Protein AF-X6MEH6-F1 (afdb_monomer_lite)

pLDDT: mean 80.01, std 19.35, range [27.75, 96.62]

Organism: Reticulomyxa filosa (NCBI:txid46433)

Foldseek 3Di:
DAEVCQQQHAAADPVVCVVVVNPPVRHRNDRPGHPDVVSNVVSLVVVLVCLVPDPDQAAEAEYAEFCADQFDVGHDLSCVVRVVVSCQVSLHQEYEYAQDDDPDPPDDDDPPDDRPGDFRLKWWWFAAPPGNYIYTYQHVAAPHGQGRNLPPVVCVPDPPVPPDCPRSRRDPPGTDDIDADHHWGWDWDDDQWIKIFTDHDPDPDTPDIDPTRHGPD

Radius of gyration: 17.22 Å; chains: 1; bounding box: 41×44×47 Å

InterPro domains:
  IPR004843 Calcineurin-like, phosphoesterase domain [PF00149] (39-101)
  IPR029052 Metallo-dependent phosphatase-like [G3DSA:3.60.21.10] (1-215)
  IPR029052 Metallo-dependent phosphatase-like [SSF56300] (34-150)
  IPR051558 Metallophosphoesterase Purple Acid Phosphatase [PTHR10161] (1-99)

Secondary structure (DSSP, 8-state):
---HHHHH-----HHHHHHTT--TTTS--S----SSHHHHHHHHHHHHHHHHH---SS-EEE-SS-SS--SSS---HHHHHHTHHHHHHTT-SEEEESS-----SS-----TT---S---SSEEEEE-TT-S-EEEEE-TTTS-----TT-HHHHTS-TT--SSSSSSPPPTT-EEEEE-SS-EEEEEEESSSEEEEEEESS--S-SEEPPPBPP--

Structure (mmCIF, N/CA/C/O backbone):
data_AF-X6MEH6-F1
#
_entry.id   AF-X6MEH6-F1
#
loop_
_atom_site.group_PDB
_atom_site.id
_atom_site.type_symbol
_atom_site.label_atom_id
_atom_site.label_alt_id
_atom_site.label_comp_id
_atom_site.label_asym_id
_atom_site.label_entity_id
_atom_site.label_seq_id
_atom_site.pdbx_PDB_ins_code
_atom_site.Cartn_x
_atom_site.Cartn_y
_atom_site.Cartn_z
_atom_site.occupancy
_atom_site.B_iso_or_equiv
_atom_site.auth_seq_id
_atom_site.auth_comp_id
_atom_site.auth_asym_id
_atom_site.auth_atom_id
_atom_site.pdbx_PDB_model_num
ATOM 1 N N . MET A 1 1 ? -4.035 -11.625 -1.239 1.00 77.50 1 MET A N 1
ATOM 2 C CA . MET A 1 1 ? -3.056 -10.763 -1.925 1.00 77.50 1 MET A CA 1
ATOM 3 C C . MET A 1 1 ? -3.539 -10.630 -3.349 1.00 77.50 1 MET A C 1
ATOM 5 O O . MET A 1 1 ? -3.952 -11.647 -3.891 1.00 77.50 1 MET A O 1
ATOM 9 N N . ILE A 1 2 ? -3.575 -9.406 -3.858 1.00 88.81 2 ILE A N 1
ATOM 10 C CA . ILE A 1 2 ? -3.885 -9.097 -5.254 1.00 88.81 2 ILE A CA 1
ATOM 11 C C . ILE A 1 2 ? -2.580 -9.036 -6.051 1.00 88.81 2 ILE A C 1
ATOM 13 O O . ILE A 1 2 ? -1.539 -8.659 -5.502 1.00 88.81 2 ILE A O 1
ATOM 17 N N . ASP A 1 3 ? -2.632 -9.403 -7.319 1.00 90.06 3 ASP A N 1
ATOM 18 C CA . ASP A 1 3 ? -1.521 -9.334 -8.251 1.00 90.06 3 ASP A CA 1
ATOM 19 C C . ASP A 1 3 ? -1.576 -8.019 -9.031 1.00 90.06 3 ASP A C 1
ATOM 21 O O . ASP A 1 3 ? -2.099 -7.901 -10.136 1.00 90.06 3 ASP A O 1
ATOM 25 N N . THR A 1 4 ? -0.983 -6.981 -8.449 1.00 90.19 4 THR A N 1
ATOM 26 C CA . THR A 1 4 ? -0.961 -5.655 -9.075 1.00 90.19 4 THR A CA 1
ATOM 27 C C . THR A 1 4 ? -0.217 -5.630 -10.417 1.00 90.19 4 THR A C 1
ATOM 29 O O . THR A 1 4 ? -0.409 -4.684 -11.177 1.00 90.19 4 THR A O 1
ATOM 32 N N . VAL A 1 5 ? 0.611 -6.640 -10.725 1.00 88.44 5 VAL A N 1
ATOM 33 C CA . VAL A 1 5 ? 1.283 -6.778 -12.029 1.00 88.44 5 VAL A CA 1
ATOM 34 C C . VAL A 1 5 ? 0.280 -7.230 -13.084 1.00 88.44 5 VAL A C 1
ATOM 36 O O . VAL A 1 5 ? 0.243 -6.651 -14.168 1.00 88.44 5 VAL A O 1
ATOM 39 N N . ILE A 1 6 ? -0.569 -8.210 -12.760 1.00 90.12 6 ILE A N 1
ATOM 40 C CA . ILE A 1 6 ? -1.685 -8.613 -13.627 1.00 90.12 6 ILE A CA 1
ATOM 41 C C . ILE A 1 6 ? -2.644 -7.438 -13.819 1.00 90.12 6 ILE A C 1
ATOM 43 O O . ILE A 1 6 ? -3.015 -7.135 -14.948 1.00 90.12 6 ILE A O 1
ATOM 47 N N . MET A 1 7 ? -3.001 -6.744 -12.738 1.00 90.94 7 MET A N 1
ATOM 48 C CA . MET A 1 7 ? -4.033 -5.704 -12.755 1.00 90.94 7 MET A CA 1
ATOM 49 C C . MET A 1 7 ? -3.612 -4.426 -13.493 1.00 90.94 7 MET A C 1
ATOM 51 O O . MET A 1 7 ? -4.426 -3.822 -14.196 1.00 90.94 7 MET A O 1
ATOM 55 N N . CYS A 1 8 ? -2.360 -3.991 -13.317 1.00 89.94 8 CYS A N 1
ATOM 56 C CA . CYS A 1 8 ? -1.870 -2.720 -13.854 1.00 89.94 8 CYS A CA 1
ATOM 57 C C . CYS A 1 8 ? -0.885 -2.874 -15.012 1.00 89.94 8 CYS A C 1
ATOM 59 O O . CYS A 1 8 ? -0.730 -1.931 -15.785 1.00 89.94 8 CYS A O 1
ATOM 61 N N . GLY A 1 9 ? -0.261 -4.038 -15.171 1.00 87.44 9 GLY A N 1
ATOM 62 C CA . GLY A 1 9 ? 0.776 -4.284 -16.165 1.00 87.44 9 GLY A CA 1
ATOM 63 C C . GLY A 1 9 ? 2.178 -4.330 -15.576 1.00 87.44 9 GLY A C 1
ATOM 64 O O . GLY A 1 9 ? 2.455 -3.804 -14.500 1.00 87.44 9 GLY A O 1
ATOM 65 N N . GLN A 1 10 ? 3.081 -4.960 -16.323 1.00 82.38 10 GLN A N 1
ATOM 66 C CA . GLN A 1 10 ? 4.470 -5.121 -15.924 1.00 82.38 10 GLN A CA 1
ATOM 67 C C . GLN A 1 10 ? 5.282 -3.846 -16.158 1.00 82.38 10 GLN A C 1
ATOM 69 O O . GLN A 1 10 ? 5.278 -3.289 -17.256 1.00 82.38 10 GLN A O 1
ATOM 74 N N . GLN A 1 11 ? 6.073 -3.481 -15.153 1.00 77.38 11 GLN A N 1
ATOM 75 C CA . GLN A 1 11 ? 7.149 -2.502 -15.262 1.00 77.38 11 GLN A CA 1
ATOM 76 C C . GLN A 1 11 ? 8.506 -3.166 -14.978 1.00 77.38 11 GLN A C 1
ATOM 78 O O . GLN A 1 11 ? 8.610 -4.071 -14.144 1.00 77.38 11 GLN A O 1
ATOM 83 N N . GLN A 1 12 ? 9.544 -2.739 -15.691 1.00 76.81 12 GLN A N 1
ATOM 84 C CA . GLN A 1 12 ? 10.903 -3.271 -15.635 1.00 76.81 12 GLN A CA 1
ATOM 85 C C . GLN A 1 12 ? 11.908 -2.170 -15.312 1.00 76.81 12 GLN A C 1
ATOM 87 O O . GLN A 1 12 ? 11.779 -1.041 -15.784 1.00 76.81 12 GLN A O 1
ATOM 92 N N . ASP A 1 13 ? 12.938 -2.536 -14.550 1.00 75.62 13 ASP A N 1
ATOM 93 C CA . ASP A 1 13 ? 14.027 -1.631 -14.211 1.00 75.62 13 ASP A CA 1
ATOM 94 C C . ASP A 1 13 ? 15.008 -1.535 -15.380 1.00 75.62 13 ASP A C 1
ATOM 96 O O . ASP A 1 13 ? 15.376 -2.542 -15.998 1.00 75.62 13 ASP A O 1
ATOM 100 N N . GLN A 1 14 ? 15.469 -0.318 -15.663 1.00 79.31 14 GLN A N 1
ATOM 101 C CA . GLN A 1 14 ? 16.416 -0.088 -16.745 1.00 79.31 14 GLN A CA 1
ATOM 102 C C . GLN A 1 14 ? 17.722 -0.870 -16.531 1.00 79.31 14 GLN A C 1
ATOM 104 O O . GLN A 1 14 ? 18.229 -1.475 -17.479 1.00 79.31 14 GLN A O 1
ATOM 109 N N . LYS A 1 15 ? 18.261 -0.897 -15.304 1.00 77.06 15 LYS A N 1
ATOM 110 C CA . LYS A 1 15 ? 19.511 -1.611 -15.001 1.00 77.06 15 LYS A CA 1
ATOM 111 C C . LYS A 1 15 ? 19.317 -3.122 -15.134 1.00 77.06 15 LYS A C 1
ATOM 113 O O . LYS A 1 15 ? 20.233 -3.798 -15.605 1.00 77.06 15 LYS A O 1
ATOM 118 N N . ASP A 1 16 ? 18.148 -3.663 -14.774 1.00 75.38 16 ASP A N 1
ATOM 119 C CA . ASP A 1 16 ? 17.836 -5.084 -15.014 1.00 75.38 16 ASP A CA 1
ATOM 120 C C . ASP A 1 16 ? 17.754 -5.402 -16.513 1.00 75.38 16 ASP A C 1
ATOM 122 O O . ASP A 1 16 ? 18.360 -6.375 -16.975 1.00 75.38 16 ASP A O 1
ATOM 126 N N . CYS A 1 17 ? 17.080 -4.557 -17.299 1.00 80.31 17 CYS A N 1
ATOM 127 C CA . CYS A 1 17 ? 17.031 -4.702 -18.754 1.00 80.31 17 CYS A CA 1
ATOM 128 C C . CYS A 1 17 ? 18.436 -4.698 -19.373 1.00 80.31 17 CYS A C 1
ATOM 130 O O . CYS A 1 17 ? 18.772 -5.602 -20.142 1.00 80.31 17 CYS A O 1
ATOM 132 N N . GLU A 1 18 ? 19.290 -3.749 -18.980 1.00 84.25 18 GLU A N 1
ATOM 133 C CA . GLU A 1 18 ? 20.684 -3.668 -19.427 1.00 84.25 18 GLU A CA 1
ATOM 134 C C . GLU A 1 18 ? 21.484 -4.921 -19.038 1.00 84.25 18 GLU A C 1
ATOM 136 O O . GLU A 1 18 ? 22.150 -5.525 -19.884 1.00 84.25 18 GLU A O 1
ATOM 141 N N . LYS A 1 19 ? 21.368 -5.372 -17.782 1.00 84.12 19 LYS A N 1
ATOM 142 C CA . LYS A 1 19 ? 22.041 -6.577 -17.269 1.00 84.12 19 LYS A CA 1
ATOM 143 C C . LYS A 1 19 ? 21.636 -7.841 -18.029 1.00 84.12 19 LYS A C 1
ATOM 145 O O . LYS A 1 19 ? 22.447 -8.755 -18.183 1.00 84.12 19 LYS A O 1
ATOM 150 N N . ARG A 1 20 ? 20.391 -7.900 -18.502 1.00 82.56 20 ARG A N 1
ATOM 151 C CA . ARG A 1 20 ? 19.827 -9.037 -19.244 1.00 82.56 20 ARG A CA 1
ATOM 152 C C . ARG A 1 20 ? 19.993 -8.918 -20.758 1.00 82.56 20 ARG A C 1
ATOM 154 O O . ARG A 1 20 ? 19.602 -9.840 -21.470 1.00 82.56 20 ARG A O 1
ATOM 161 N N . GLY A 1 21 ? 20.580 -7.825 -21.248 1.00 88.12 21 GLY A N 1
ATOM 162 C CA . GLY A 1 21 ? 20.751 -7.570 -22.677 1.00 88.12 21 GLY A CA 1
ATOM 163 C C . GLY A 1 21 ? 19.439 -7.286 -23.414 1.00 88.12 21 GLY A C 1
ATOM 164 O O . GLY A 1 21 ? 19.369 -7.509 -24.621 1.00 88.12 21 GLY A O 1
ATOM 165 N N . ILE A 1 22 ? 18.405 -6.825 -22.704 1.00 84.31 22 ILE A N 1
ATOM 166 C CA . ILE A 1 22 ? 17.134 -6.390 -23.291 1.00 84.31 22 ILE A CA 1
ATOM 167 C C . ILE A 1 22 ? 17.342 -4.976 -23.858 1.00 84.31 22 ILE A C 1
ATOM 169 O O . ILE A 1 22 ? 17.7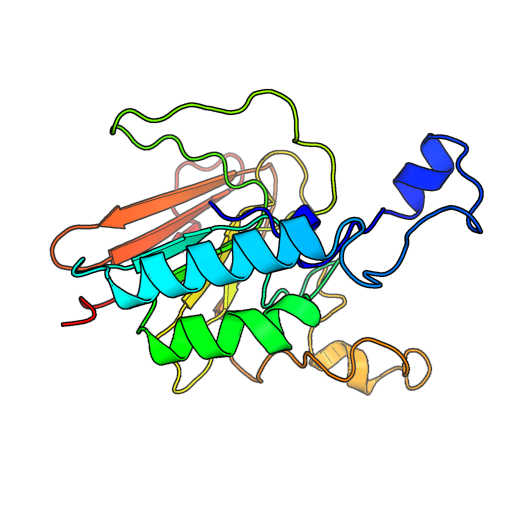50 -4.082 -23.109 1.00 84.31 22 ILE A O 1
ATOM 173 N N . PRO A 1 23 ? 17.085 -4.731 -25.157 1.00 88.31 23 PRO A N 1
ATOM 174 C CA . PRO A 1 23 ? 17.164 -3.388 -25.723 1.00 88.31 23 PRO A CA 1
ATOM 175 C C . PRO A 1 23 ? 16.227 -2.421 -24.992 1.00 88.31 23 PRO A C 1
ATOM 177 O O . PRO A 1 23 ? 15.091 -2.777 -24.694 1.00 88.31 23 PRO A O 1
ATOM 180 N N . LEU A 1 24 ? 16.643 -1.168 -24.774 1.00 84.25 24 LEU A N 1
ATOM 181 C CA . LEU A 1 24 ? 15.790 -0.157 -24.122 1.00 84.25 24 LEU A CA 1
ATOM 182 C C . LEU A 1 24 ? 14.445 0.049 -24.838 1.00 84.25 24 LEU A C 1
ATOM 184 O O . LEU A 1 24 ? 13.456 0.364 -24.193 1.00 84.25 24 LEU A O 1
ATOM 188 N N . SER A 1 25 ? 14.391 -0.170 -26.155 1.00 85.19 25 SER A N 1
ATOM 189 C CA . SER A 1 25 ? 13.153 -0.119 -26.944 1.00 85.19 25 SER A CA 1
ATOM 190 C C . SER A 1 25 ? 12.159 -1.243 -26.631 1.00 85.19 25 SER A C 1
ATOM 192 O O . SER A 1 25 ? 10.990 -1.127 -26.979 1.00 85.19 25 SER A O 1
ATOM 194 N N . GLU A 1 26 ? 12.627 -2.336 -26.031 1.00 83.94 26 GLU A N 1
ATOM 195 C CA . GLU A 1 26 ? 11.829 -3.503 -25.636 1.00 83.94 26 GLU A CA 1
ATOM 196 C C . GLU A 1 26 ? 11.660 -3.597 -24.110 1.00 83.94 26 GLU A C 1
ATOM 198 O O . GLU A 1 26 ? 10.891 -4.422 -23.622 1.00 83.94 26 GLU A O 1
ATOM 203 N N . CYS A 1 27 ? 12.361 -2.747 -23.354 1.00 81.31 27 CYS A N 1
ATOM 204 C CA . CYS A 1 27 ? 12.250 -2.665 -21.906 1.00 81.31 27 CYS A CA 1
ATOM 205 C C . CYS A 1 27 ? 10.970 -1.914 -21.516 1.00 81.31 27 CYS A C 1
ATOM 207 O O . CYS A 1 27 ? 10.768 -0.759 -21.902 1.00 81.31 27 CYS A O 1
ATOM 209 N N . LYS A 1 28 ? 10.103 -2.552 -20.727 1.00 81.06 28 LYS A N 1
ATOM 210 C CA . LYS A 1 28 ? 8.847 -1.960 -20.243 1.00 81.06 28 LYS A CA 1
ATOM 211 C C . LYS A 1 28 ? 9.103 -1.015 -19.070 1.00 81.06 28 LYS A C 1
ATOM 213 O O . LYS A 1 28 ? 8.803 -1.341 -17.929 1.00 81.06 28 LYS A O 1
ATOM 218 N N . LEU A 1 29 ? 9.682 0.149 -19.344 1.00 75.81 29 LEU A N 1
ATOM 219 C CA . LEU A 1 29 ? 10.049 1.125 -18.308 1.00 75.81 29 LEU A CA 1
ATOM 220 C C . LEU A 1 29 ? 8.837 1.777 -17.622 1.00 75.81 29 LEU A C 1
ATOM 222 O O . LEU A 1 29 ? 8.959 2.259 -16.499 1.00 75.81 29 LEU A O 1
ATOM 226 N N . GLU A 1 30 ? 7.673 1.775 -18.276 1.00 75.00 30 GLU A N 1
ATOM 227 C CA . GLU A 1 30 ? 6.440 2.395 -17.786 1.00 75.00 30 GLU A CA 1
ATOM 228 C C . GLU A 1 30 ? 5.282 1.390 -17.732 1.00 75.00 30 GLU A C 1
ATOM 230 O O . GLU A 1 30 ? 5.148 0.516 -18.596 1.00 75.00 30 GLU A O 1
ATOM 235 N N . ILE A 1 31 ? 4.410 1.555 -16.734 1.00 81.31 31 ILE A N 1
ATOM 236 C CA . ILE A 1 31 ? 3.155 0.809 -16.613 1.00 81.31 31 ILE A CA 1
ATOM 237 C C . ILE A 1 31 ? 2.174 1.359 -17.649 1.00 81.31 31 ILE A C 1
ATOM 239 O O . ILE A 1 31 ? 1.651 2.462 -17.508 1.00 81.31 31 ILE A O 1
ATOM 243 N N . THR A 1 32 ? 1.916 0.579 -18.696 1.00 83.56 32 THR A N 1
ATOM 244 C CA . THR A 1 32 ? 1.037 0.975 -19.813 1.00 83.56 32 THR A CA 1
ATOM 245 C C . THR A 1 32 ? -0.344 0.317 -19.768 1.00 83.56 32 THR A C 1
ATOM 247 O O . THR A 1 32 ? -1.180 0.583 -20.633 1.00 83.56 32 THR A O 1
ATOM 250 N N . GLY A 1 33 ? -0.606 -0.501 -18.745 1.00 86.31 33 GLY A N 1
ATOM 251 C CA . GLY A 1 33 ? -1.830 -1.283 -18.589 1.00 86.31 33 GLY A CA 1
ATOM 252 C C . GLY A 1 33 ? -1.573 -2.796 -18.589 1.00 86.31 33 GLY A C 1
ATOM 253 O O . GLY A 1 33 ? -0.464 -3.240 -18.902 1.00 86.31 33 GLY A O 1
ATOM 254 N N . PRO A 1 34 ? -2.592 -3.596 -18.233 1.00 91.44 34 PRO A N 1
ATOM 255 C CA . PRO A 1 34 ? -2.476 -5.04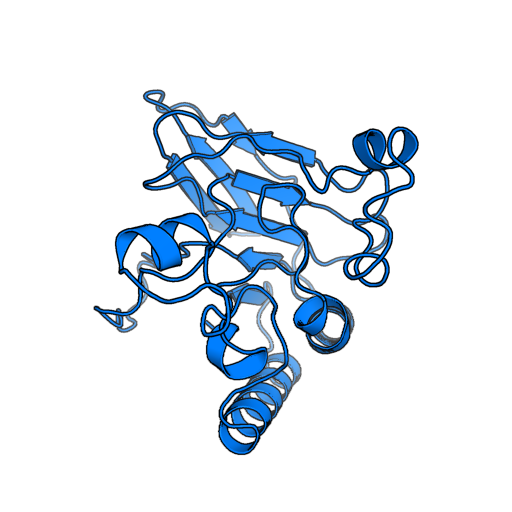7 -18.129 1.00 91.44 34 PRO A CA 1
ATOM 256 C C . PRO A 1 34 ? -2.176 -5.698 -19.484 1.00 91.44 34 PRO A C 1
ATOM 258 O O . PRO A 1 34 ? -2.706 -5.285 -20.517 1.00 91.44 34 PRO A O 1
ATOM 261 N N . GLU A 1 35 ? -1.354 -6.752 -19.478 1.00 89.06 35 GLU A N 1
ATOM 262 C CA . GLU A 1 35 ? -1.078 -7.549 -20.686 1.00 89.06 35 GLU A CA 1
ATOM 263 C C . GLU A 1 35 ? -2.310 -8.332 -21.146 1.00 89.06 35 GLU A C 1
ATOM 265 O O . GLU A 1 35 ? -2.575 -8.437 -22.344 1.00 89.06 35 GLU A O 1
ATOM 270 N N . ASP A 1 36 ? -3.070 -8.848 -20.180 1.00 92.50 36 ASP A N 1
ATOM 271 C CA . ASP A 1 36 ? -4.349 -9.510 -20.382 1.00 92.50 36 ASP A CA 1
ATOM 272 C C . ASP A 1 36 ? -5.429 -8.752 -19.612 1.00 92.50 36 ASP A C 1
ATOM 274 O O . ASP A 1 36 ? -5.545 -8.837 -18.387 1.00 92.50 36 ASP A O 1
ATOM 278 N N . LYS A 1 37 ? -6.219 -7.982 -20.360 1.00 94.44 37 LYS A N 1
ATOM 279 C CA . LYS A 1 37 ? -7.284 -7.163 -19.794 1.00 94.44 37 LYS A CA 1
ATOM 280 C C . LYS A 1 37 ? -8.409 -8.003 -19.185 1.00 94.44 37 LYS A C 1
ATOM 282 O O . LYS A 1 37 ? -8.987 -7.567 -18.200 1.00 94.44 37 LYS A O 1
ATOM 287 N N . GLU A 1 38 ? -8.726 -9.169 -19.747 1.00 96.19 38 GLU A N 1
ATOM 288 C CA . GLU A 1 38 ? -9.817 -10.009 -19.235 1.00 96.19 38 GLU A CA 1
ATOM 289 C C . GLU A 1 38 ? -9.442 -10.567 -17.860 1.00 96.19 38 GLU A C 1
ATOM 291 O O . GLU A 1 38 ? -10.194 -10.400 -16.903 1.00 96.19 38 GLU A O 1
ATOM 296 N N . THR A 1 39 ? -8.218 -11.089 -17.730 1.00 93.69 39 THR A N 1
ATOM 297 C CA . THR A 1 39 ? -7.686 -11.546 -16.438 1.00 93.69 39 THR A CA 1
ATOM 298 C C . THR A 1 39 ? -7.607 -10.403 -15.413 1.00 93.69 39 THR A C 1
ATOM 300 O O . THR A 1 39 ? -7.964 -10.590 -14.249 1.00 93.69 39 THR A O 1
ATOM 303 N N . ALA A 1 40 ? -7.184 -9.203 -15.827 1.00 94.00 40 ALA A N 1
ATOM 304 C CA . ALA A 1 40 ? -7.166 -8.034 -14.946 1.00 94.00 40 ALA A CA 1
ATOM 305 C C . ALA A 1 40 ? -8.577 -7.621 -14.491 1.00 94.00 40 ALA A C 1
ATOM 307 O O . ALA A 1 40 ? -8.792 -7.372 -13.305 1.00 94.00 40 ALA A O 1
ATOM 308 N N . ASP A 1 41 ? -9.545 -7.571 -15.413 1.00 95.94 41 ASP A N 1
ATOM 309 C CA . ASP A 1 41 ? -10.942 -7.234 -15.124 1.00 95.94 41 ASP A CA 1
ATOM 310 C C . ASP A 1 41 ? -11.577 -8.263 -14.166 1.00 95.94 41 ASP A C 1
ATOM 312 O O . ASP A 1 41 ? -12.314 -7.876 -13.252 1.00 95.94 41 ASP A O 1
ATOM 316 N N . ASP A 1 42 ? -11.254 -9.552 -14.314 1.00 96.06 42 ASP A N 1
ATOM 317 C CA . ASP A 1 42 ? -11.677 -10.616 -13.397 1.00 96.06 42 ASP A CA 1
ATOM 318 C C . ASP A 1 42 ? -11.115 -10.410 -11.982 1.00 96.06 42 ASP A C 1
ATOM 320 O O . ASP A 1 42 ? -11.844 -10.539 -10.991 1.00 96.06 42 ASP A O 1
ATOM 324 N N . GLU A 1 43 ? -9.837 -10.041 -11.862 1.00 93.44 43 GLU A N 1
ATOM 325 C CA . GLU A 1 43 ? -9.211 -9.770 -10.566 1.00 93.44 43 GLU A CA 1
ATOM 326 C C . GLU A 1 43 ? -9.791 -8.516 -9.892 1.00 93.44 43 GLU A C 1
ATOM 328 O O . GLU A 1 43 ? -10.069 -8.528 -8.685 1.00 93.44 43 GLU A O 1
ATOM 333 N N . TRP A 1 44 ? -10.066 -7.461 -10.666 1.00 95.69 44 TRP A N 1
ATOM 334 C CA . TRP A 1 44 ? -10.755 -6.264 -10.179 1.00 95.69 44 TRP A CA 1
ATOM 335 C C . TRP A 1 44 ? -12.158 -6.581 -9.646 1.00 95.69 44 TRP A C 1
ATOM 337 O O . TRP A 1 44 ? -12.521 -6.154 -8.543 1.00 95.69 44 TRP A O 1
ATOM 347 N N . GLN A 1 45 ? -12.939 -7.368 -10.390 1.00 96.12 45 GLN A N 1
ATOM 348 C CA . GLN A 1 45 ? -14.278 -7.789 -9.969 1.00 96.12 45 GLN A CA 1
ATOM 349 C C . GLN A 1 45 ? -14.231 -8.670 -8.720 1.00 96.12 45 GLN A C 1
ATOM 351 O O . GLN A 1 45 ? -15.016 -8.463 -7.788 1.00 96.12 45 GLN A O 1
ATOM 356 N N . TRP A 1 46 ? -13.303 -9.629 -8.675 1.00 95.75 46 TRP A N 1
ATOM 357 C CA . TRP A 1 46 ? -13.104 -10.482 -7.509 1.00 95.75 46 TRP A CA 1
ATOM 358 C C . TRP A 1 46 ? -12.786 -9.646 -6.266 1.00 95.75 46 TRP A C 1
ATOM 360 O O . TRP A 1 46 ? -13.454 -9.804 -5.238 1.00 95.75 46 TRP A O 1
ATOM 370 N N . LEU A 1 47 ? -11.835 -8.709 -6.363 1.00 95.94 47 LEU A N 1
ATOM 371 C CA . LEU A 1 47 ? -11.448 -7.839 -5.254 1.00 95.94 47 LEU A CA 1
ATOM 372 C C . LEU A 1 47 ? -12.635 -7.018 -4.745 1.00 95.94 47 LEU A C 1
ATOM 374 O O . LEU A 1 47 ? -12.895 -6.992 -3.539 1.00 95.94 47 LEU A O 1
ATOM 378 N N . GLN A 1 48 ? -13.377 -6.378 -5.652 1.00 95.81 48 GLN A N 1
ATOM 379 C CA . GLN A 1 48 ? -14.533 -5.565 -5.284 1.00 95.81 48 GLN A CA 1
ATOM 380 C C . GLN A 1 48 ? -15.576 -6.389 -4.513 1.00 95.81 48 GLN A C 1
ATOM 382 O O . GLN A 1 48 ? -16.085 -5.936 -3.485 1.00 95.81 48 GLN A O 1
ATOM 387 N N . GLN A 1 49 ? -15.849 -7.619 -4.959 1.00 95.81 49 GLN A N 1
ATOM 388 C CA . GLN A 1 49 ? -16.773 -8.525 -4.276 1.00 95.81 49 GLN A CA 1
ATOM 389 C C . GLN A 1 49 ? -16.268 -8.922 -2.881 1.00 95.81 49 GLN A C 1
ATOM 391 O O . GLN A 1 49 ? -17.053 -8.904 -1.930 1.00 95.81 49 GLN A O 1
ATOM 396 N N . GLN A 1 50 ? -14.974 -9.236 -2.728 1.00 95.75 50 GLN A N 1
ATOM 397 C CA . GLN A 1 50 ? -14.397 -9.575 -1.420 1.00 95.75 50 GLN A CA 1
ATOM 398 C C . GLN A 1 50 ? -14.496 -8.404 -0.432 1.00 95.75 50 GLN A C 1
ATOM 400 O O . GLN A 1 50 ? -14.877 -8.597 0.726 1.00 95.75 50 GLN A O 1
ATOM 405 N N . LEU A 1 51 ? -14.196 -7.183 -0.888 1.00 95.19 51 LEU A N 1
ATOM 406 C CA . LEU A 1 51 ? -14.289 -5.976 -0.064 1.00 95.19 51 LEU A CA 1
ATOM 407 C C . LEU A 1 51 ? -15.733 -5.695 0.366 1.00 95.19 51 LEU A C 1
ATOM 409 O O . LEU A 1 51 ? -15.983 -5.432 1.545 1.00 95.19 51 LEU A O 1
ATOM 413 N N . GLN A 1 52 ? -16.682 -5.817 -0.564 1.00 95.69 52 GLN A N 1
ATOM 414 C CA . GLN A 1 52 ? -18.101 -5.581 -0.304 1.00 95.69 52 GLN A CA 1
ATOM 415 C C . GLN A 1 52 ? -18.701 -6.590 0.685 1.00 95.69 52 GLN A C 1
ATOM 417 O O . GLN A 1 52 ? -19.542 -6.222 1.506 1.00 95.69 52 GLN A O 1
ATOM 422 N N . GLN A 1 53 ? -18.298 -7.859 0.608 1.00 94.75 53 GLN A N 1
ATOM 423 C CA . GLN A 1 53 ? -18.861 -8.935 1.431 1.00 94.75 53 GLN A CA 1
ATOM 424 C C . GLN A 1 53 ? -18.203 -9.053 2.808 1.00 94.75 53 GLN A C 1
ATOM 426 O O . GLN A 1 53 ? -18.786 -9.646 3.719 1.00 94.75 53 GLN A O 1
ATOM 431 N N . SER A 1 54 ? -16.993 -8.517 2.981 1.00 94.06 54 SER A N 1
ATOM 432 C CA . SER A 1 54 ? -16.251 -8.696 4.223 1.00 94.06 54 SER A CA 1
ATOM 433 C C . SER A 1 54 ? -16.955 -8.047 5.410 1.00 94.06 54 SER A C 1
ATOM 435 O O . SER A 1 54 ? -17.346 -6.878 5.380 1.00 94.06 54 SER A O 1
ATOM 437 N N . THR A 1 55 ? -17.008 -8.774 6.526 1.00 93.12 55 THR A N 1
ATOM 438 C CA . THR A 1 55 ? -17.491 -8.283 7.822 1.00 93.12 55 THR A CA 1
ATOM 439 C C . THR A 1 55 ? -16.391 -8.134 8.870 1.00 93.12 55 THR A C 1
ATOM 441 O O . THR A 1 55 ? -16.732 -7.778 9.994 1.00 93.12 55 THR A O 1
ATOM 444 N N . ALA A 1 56 ? -15.120 -8.363 8.516 1.00 93.50 56 ALA A N 1
ATOM 445 C CA . ALA A 1 56 ? -13.978 -8.313 9.437 1.00 93.50 56 ALA A CA 1
ATOM 446 C C . ALA A 1 56 ? -13.839 -6.952 10.138 1.00 93.50 56 ALA A C 1
ATOM 448 O O . ALA A 1 56 ? -14.228 -5.940 9.558 1.00 93.50 56 ALA A O 1
ATOM 449 N N . ASP A 1 57 ? -13.270 -6.919 11.340 1.00 94.12 57 ASP A N 1
ATOM 450 C CA . ASP A 1 57 ? -13.020 -5.678 12.092 1.00 94.12 57 ASP A CA 1
ATOM 451 C C . ASP A 1 57 ? -11.852 -4.877 11.507 1.00 94.12 57 ASP A C 1
ATOM 453 O O . ASP A 1 57 ? -11.894 -3.649 11.450 1.00 94.12 57 ASP A O 1
ATOM 457 N N . PHE A 1 58 ? -10.858 -5.589 10.972 1.00 94.81 58 PHE A N 1
ATOM 458 C CA . PHE A 1 58 ? -9.749 -5.030 10.212 1.00 94.81 58 PHE A CA 1
ATOM 459 C C . PHE A 1 58 ? -9.732 -5.613 8.803 1.00 94.81 58 PHE A C 1
ATOM 461 O O . PHE A 1 58 ? -9.873 -6.824 8.615 1.00 94.81 58 PHE A O 1
ATOM 468 N N . LEU A 1 59 ? -9.535 -4.751 7.811 1.00 94.88 59 LEU A N 1
ATOM 469 C CA . LEU A 1 59 ? -9.344 -5.150 6.421 1.00 94.88 59 LEU A CA 1
ATOM 470 C C . LEU A 1 59 ? -7.952 -4.735 5.968 1.00 94.88 59 LEU A C 1
ATOM 472 O O . LEU A 1 59 ? -7.594 -3.564 6.058 1.00 94.88 59 LEU A O 1
ATOM 476 N N . ILE A 1 60 ? -7.184 -5.697 5.464 1.00 94.69 60 ILE A N 1
ATOM 477 C CA . ILE A 1 60 ? -5.856 -5.454 4.907 1.00 94.69 60 ILE A CA 1
ATOM 478 C C . ILE A 1 60 ? -5.858 -5.959 3.469 1.00 94.69 60 ILE A C 1
ATOM 480 O O . ILE A 1 60 ? -6.162 -7.127 3.220 1.00 94.69 60 ILE A O 1
ATOM 484 N N . VAL A 1 61 ? -5.530 -5.075 2.532 1.00 94.81 61 VAL A N 1
ATOM 485 C CA . VAL A 1 61 ? -5.306 -5.430 1.127 1.00 94.81 61 VAL A CA 1
ATOM 486 C C . VAL A 1 61 ? -3.812 -5.392 0.874 1.00 94.81 61 VAL A C 1
ATOM 488 O O . VAL A 1 61 ? -3.122 -4.495 1.349 1.00 94.81 61 VAL A O 1
ATOM 491 N N . CYS A 1 62 ? -3.303 -6.376 0.145 1.00 92.19 62 CYS A N 1
ATOM 492 C CA . CYS A 1 62 ? -1.870 -6.516 -0.067 1.00 92.19 62 CYS A CA 1
ATOM 493 C C . CYS A 1 62 ? -1.607 -6.738 -1.540 1.00 92.19 62 CYS A C 1
ATOM 495 O O . CYS A 1 62 ? -2.223 -7.642 -2.111 1.00 92.19 62 CYS A O 1
ATOM 497 N N . GLY A 1 63 ? -0.697 -5.960 -2.105 1.00 88.69 63 GLY A N 1
ATOM 498 C CA . GLY A 1 63 ? -0.290 -6.032 -3.501 1.00 88.69 63 GLY A CA 1
ATOM 499 C C . GLY A 1 63 ? 1.218 -5.885 -3.633 1.00 88.69 63 GLY A C 1
ATOM 500 O O . GLY A 1 63 ? 1.923 -5.703 -2.643 1.00 88.69 63 GLY A O 1
ATOM 501 N N . HIS A 1 64 ? 1.722 -5.997 -4.853 1.00 86.50 64 HIS A N 1
ATOM 502 C CA . HIS A 1 64 ? 3.150 -5.858 -5.106 1.00 86.50 64 HIS A CA 1
ATOM 503 C C . HIS A 1 64 ? 3.545 -4.382 -5.214 1.00 86.50 64 HIS A C 1
ATOM 505 O O . HIS A 1 64 ? 4.433 -3.914 -4.503 1.00 86.50 64 HIS A O 1
ATOM 511 N N . TYR A 1 65 ? 2.817 -3.638 -6.044 1.00 88.81 65 TYR A N 1
ATOM 512 C CA . TYR A 1 65 ? 3.054 -2.227 -6.309 1.00 88.81 65 TYR A CA 1
ATOM 513 C C . TYR A 1 65 ? 2.435 -1.329 -5.229 1.00 88.81 65 TYR A C 1
ATOM 515 O O . TYR A 1 65 ? 1.321 -1.598 -4.765 1.00 88.81 65 TYR A O 1
ATOM 523 N N . PRO A 1 66 ? 3.112 -0.248 -4.815 1.00 91.06 66 PRO A N 1
ATOM 524 C CA . PRO A 1 66 ? 2.549 0.705 -3.872 1.00 91.06 66 PRO A CA 1
ATOM 525 C C . PRO A 1 66 ? 1.508 1.610 -4.535 1.00 91.06 66 PRO A C 1
ATOM 527 O O . PRO A 1 66 ? 1.703 2.100 -5.647 1.00 91.06 66 PRO A O 1
ATOM 530 N N . VAL A 1 67 ? 0.411 1.892 -3.821 1.00 92.19 67 VAL A N 1
ATOM 531 C CA . VAL A 1 67 ? -0.496 2.998 -4.184 1.00 92.19 67 VAL A CA 1
ATOM 532 C C . VAL A 1 67 ? 0.276 4.314 -4.061 1.00 92.19 67 VAL A C 1
ATOM 534 O O . VAL A 1 67 ? 0.354 5.082 -5.014 1.00 92.19 67 VAL A O 1
ATOM 537 N N . TYR A 1 68 ? 0.922 4.516 -2.910 1.00 90.94 68 TYR A N 1
ATOM 538 C CA . TYR A 1 68 ? 1.818 5.634 -2.647 1.00 90.94 68 TYR A CA 1
ATOM 539 C C . TYR A 1 68 ? 3.191 5.126 -2.218 1.00 90.94 68 TYR A C 1
ATOM 541 O O . TYR A 1 68 ? 3.269 4.284 -1.326 1.00 90.94 68 TYR A O 1
ATOM 549 N N . SER A 1 69 ? 4.243 5.690 -2.808 1.00 89.25 69 SER A N 1
ATOM 550 C CA . SER A 1 69 ? 5.615 5.611 -2.305 1.00 89.25 69 SER A CA 1
ATOM 551 C C . SER A 1 69 ? 6.401 6.850 -2.717 1.00 89.25 69 SER A C 1
ATOM 553 O O . SER A 1 69 ? 6.096 7.437 -3.757 1.00 89.25 69 SER A O 1
ATOM 555 N N . ILE A 1 70 ? 7.376 7.274 -1.907 1.00 85.75 70 ILE A N 1
ATOM 556 C CA . ILE A 1 70 ? 8.262 8.405 -2.233 1.00 85.75 70 ILE A CA 1
ATOM 557 C C . ILE A 1 70 ? 9.601 7.961 -2.841 1.00 85.75 70 ILE A C 1
ATOM 559 O O . ILE A 1 70 ? 10.396 8.832 -3.215 1.00 85.75 70 ILE A O 1
ATOM 563 N N . ALA A 1 71 ? 9.864 6.656 -2.897 1.00 84.31 71 ALA A N 1
ATOM 564 C CA . ALA A 1 71 ? 11.166 6.098 -3.229 1.00 84.31 71 ALA A CA 1
ATOM 565 C C . ALA A 1 71 ? 11.424 6.062 -4.750 1.00 84.31 71 ALA A C 1
ATOM 567 O O . ALA A 1 71 ? 10.980 6.959 -5.470 1.00 84.31 71 ALA A O 1
ATOM 568 N N . GLU A 1 72 ? 12.239 5.136 -5.245 1.00 75.56 72 GLU A N 1
ATOM 569 C CA . GLU A 1 72 ? 12.733 5.101 -6.627 1.00 75.56 72 GLU A CA 1
ATOM 570 C C . GLU A 1 72 ? 11.653 4.811 -7.680 1.00 75.56 72 GLU A C 1
ATOM 572 O O . GLU A 1 72 ? 11.733 5.343 -8.788 1.00 75.56 72 GLU A O 1
ATOM 577 N N . HIS A 1 73 ? 10.618 4.037 -7.350 1.00 78.94 73 HIS A N 1
ATOM 578 C CA . HIS A 1 73 ? 9.527 3.718 -8.276 1.00 78.94 73 HIS A CA 1
ATOM 579 C C . HIS A 1 73 ? 8.327 4.644 -8.091 1.00 78.94 73 HIS A C 1
ATOM 581 O O . HIS A 1 73 ? 7.682 5.022 -9.071 1.00 78.94 73 HIS A O 1
ATOM 587 N N . GLY A 1 74 ? 8.079 5.084 -6.858 1.00 79.38 74 GLY A N 1
ATOM 588 C CA . GLY A 1 74 ? 7.063 6.084 -6.574 1.00 79.38 74 GLY A CA 1
ATOM 589 C C . GLY A 1 74 ? 5.629 5.534 -6.604 1.00 79.38 74 GLY A C 1
ATOM 590 O O . GLY A 1 74 ? 5.397 4.330 -6.510 1.00 79.38 74 GLY A O 1
ATOM 591 N N . PRO A 1 75 ? 4.615 6.410 -6.691 1.00 86.06 75 PRO A N 1
ATOM 592 C CA . PRO A 1 75 ? 3.219 5.996 -6.637 1.00 86.06 75 PRO A CA 1
ATOM 593 C C . PRO A 1 75 ? 2.753 5.360 -7.954 1.00 86.06 75 PRO A C 1
ATOM 595 O O . PRO A 1 75 ? 3.027 5.865 -9.044 1.00 86.06 75 PRO A O 1
ATOM 598 N N . THR A 1 76 ? 1.958 4.294 -7.857 1.00 87.69 76 THR A N 1
ATOM 599 C CA . THR A 1 76 ? 1.424 3.595 -9.035 1.00 87.69 76 THR A CA 1
ATOM 600 C C . THR A 1 76 ? 0.103 4.212 -9.481 1.00 87.69 76 THR A C 1
ATOM 602 O O . THR A 1 76 ? -0.941 3.947 -8.884 1.00 87.69 76 THR A O 1
ATOM 605 N N . ALA A 1 77 ? 0.121 4.993 -10.565 1.00 86.50 77 ALA A N 1
ATOM 606 C CA . ALA A 1 77 ? -1.051 5.736 -11.052 1.00 86.50 77 ALA A CA 1
ATOM 607 C C . ALA A 1 77 ? -2.299 4.860 -11.264 1.00 86.50 77 ALA A C 1
ATOM 609 O O . ALA A 1 77 ? -3.376 5.205 -10.795 1.00 86.50 77 ALA A O 1
ATOM 610 N N . CYS A 1 78 ? -2.143 3.677 -11.866 1.00 90.12 78 CYS A N 1
ATOM 611 C CA . CYS A 1 78 ? -3.237 2.713 -12.033 1.00 90.12 78 CYS A CA 1
ATOM 612 C C . CYS A 1 78 ? -3.930 2.349 -10.703 1.00 90.12 78 CYS A C 1
ATOM 614 O O . CYS A 1 78 ? -5.155 2.241 -10.654 1.00 90.12 78 CYS A O 1
ATOM 616 N N . LEU A 1 79 ? -3.167 2.193 -9.615 1.00 93.00 79 LEU A N 1
ATOM 617 C CA . LEU A 1 79 ? -3.714 1.862 -8.298 1.00 93.00 79 LEU A CA 1
ATOM 618 C C . LEU A 1 79 ? -4.324 3.081 -7.600 1.00 93.00 79 LEU A C 1
ATOM 620 O O . LEU A 1 79 ? -5.342 2.938 -6.927 1.00 93.00 79 LEU A O 1
ATOM 624 N N . VAL A 1 80 ? -3.743 4.269 -7.772 1.00 91.12 80 VAL A N 1
ATOM 625 C CA . VAL A 1 80 ? -4.350 5.521 -7.290 1.00 91.12 80 VAL A CA 1
ATOM 626 C C . VAL A 1 80 ? -5.706 5.746 -7.967 1.00 91.12 80 VAL A C 1
ATOM 628 O O . VAL A 1 80 ? -6.693 6.022 -7.295 1.00 91.12 80 VAL A O 1
ATOM 631 N N . ASP A 1 81 ? -5.799 5.528 -9.277 1.00 90.62 81 ASP A N 1
ATOM 632 C CA . ASP A 1 81 ? -7.036 5.774 -10.022 1.00 90.62 81 ASP A CA 1
ATOM 633 C C . ASP A 1 81 ? -8.115 4.706 -9.778 1.00 90.62 81 ASP A C 1
ATOM 635 O O . ASP A 1 81 ? -9.301 5.036 -9.703 1.00 90.62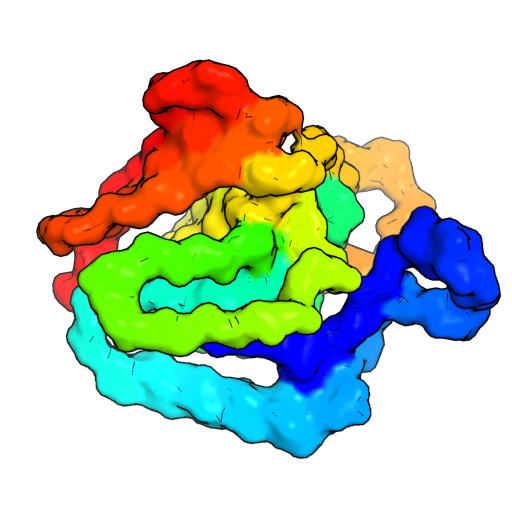 81 ASP A O 1
ATOM 639 N N . GLN A 1 82 ? -7.735 3.426 -9.674 1.00 91.94 82 GLN A N 1
ATOM 640 C CA . GLN A 1 82 ? -8.701 2.317 -9.630 1.00 91.94 82 GLN A CA 1
ATOM 641 C C . GLN A 1 82 ? -8.867 1.687 -8.245 1.00 91.94 82 GLN A C 1
ATOM 643 O O . GLN A 1 82 ? -9.991 1.399 -7.834 1.00 91.94 82 GLN A O 1
ATOM 648 N N . LEU A 1 83 ? -7.773 1.477 -7.506 1.00 95.69 83 LEU A N 1
ATOM 649 C CA . LEU A 1 83 ? -7.798 0.752 -6.234 1.00 95.69 83 LEU A CA 1
ATOM 650 C C . LEU A 1 83 ? -8.140 1.665 -5.049 1.00 95.69 83 LEU A C 1
ATOM 652 O O . LEU A 1 83 ? -9.000 1.303 -4.242 1.00 95.69 83 LEU A O 1
ATOM 656 N N . GLU A 1 84 ? -7.500 2.836 -4.935 1.00 94.88 84 GLU A N 1
ATOM 657 C CA . GLU A 1 84 ? -7.711 3.772 -3.817 1.00 94.88 84 GLU A CA 1
ATOM 658 C C . GLU A 1 84 ? -9.199 4.088 -3.570 1.00 94.88 84 GLU A C 1
ATOM 660 O O . GLU A 1 84 ? -9.626 3.985 -2.413 1.00 94.88 84 GLU A O 1
ATOM 665 N N . PRO A 1 85 ? -10.037 4.367 -4.592 1.00 95.94 85 PRO A N 1
ATOM 666 C CA . PRO A 1 85 ? -11.460 4.616 -4.375 1.00 95.94 85 PRO A CA 1
ATOM 667 C C . PRO A 1 85 ? -12.175 3.484 -3.628 1.00 95.94 85 PRO A C 1
ATOM 669 O O . PRO A 1 85 ? -13.008 3.756 -2.762 1.00 95.94 85 PRO A O 1
ATOM 672 N N . TRP A 1 86 ? -11.838 2.219 -3.899 1.00 96.38 86 TRP A N 1
ATOM 673 C CA . TRP A 1 86 ? -12.429 1.087 -3.181 1.00 96.38 86 TRP A CA 1
ATOM 674 C C . TRP A 1 86 ? -11.844 0.900 -1.787 1.00 96.38 86 TRP A C 1
ATOM 676 O O . TRP A 1 86 ? -12.594 0.574 -0.865 1.00 96.38 86 TRP A O 1
ATOM 686 N N . LEU A 1 87 ? -10.540 1.133 -1.601 1.00 96.62 87 LEU A N 1
ATOM 687 C CA . LEU A 1 87 ? -9.932 1.095 -0.266 1.00 96.62 87 LEU A CA 1
ATOM 688 C C . LEU A 1 87 ? -10.651 2.070 0.676 1.00 96.62 87 LEU A C 1
ATOM 690 O O . LEU A 1 87 ? -10.993 1.709 1.805 1.00 96.62 87 LEU A O 1
ATOM 694 N N . LEU A 1 88 ? -10.943 3.273 0.173 1.00 96.06 88 LEU A N 1
ATOM 695 C CA . LEU A 1 88 ? -11.694 4.301 0.885 1.00 96.06 88 LEU A CA 1
ATOM 696 C C . LEU A 1 88 ? -13.166 3.915 1.067 1.00 96.06 88 LEU A C 1
ATOM 698 O O . LEU A 1 88 ? -13.676 3.978 2.183 1.00 96.06 88 LEU A O 1
ATOM 702 N N . GLN A 1 89 ? -13.845 3.477 0.002 1.00 96.06 89 GLN A N 1
ATOM 703 C CA . GLN A 1 89 ? -15.270 3.129 0.039 1.00 96.06 89 GLN A CA 1
ATOM 704 C C . GLN A 1 89 ? -15.588 2.029 1.063 1.00 96.06 89 GLN A C 1
ATOM 706 O O . GLN A 1 89 ? -16.630 2.083 1.718 1.00 96.06 89 GLN A O 1
ATOM 711 N N . TYR A 1 90 ? -14.713 1.029 1.193 1.00 95.62 90 TYR A N 1
ATOM 712 C CA . TYR A 1 90 ? -14.940 -0.137 2.052 1.00 95.62 90 TYR A CA 1
ATOM 713 C C . TYR A 1 90 ? -14.235 -0.059 3.415 1.00 95.62 90 TYR A C 1
ATOM 715 O O . TYR A 1 90 ? -14.243 -1.047 4.161 1.00 95.62 90 TYR A O 1
ATOM 723 N N . ASN A 1 91 ? -13.672 1.108 3.761 1.00 95.88 91 ASN A N 1
ATOM 724 C CA . ASN A 1 91 ? -12.918 1.352 4.994 1.00 95.88 91 ASN A CA 1
ATOM 725 C C . ASN A 1 91 ? -11.848 0.275 5.228 1.00 95.88 91 ASN A C 1
ATOM 727 O O . ASN A 1 91 ? -11.833 -0.405 6.259 1.00 95.88 91 ASN A O 1
ATOM 731 N N . VAL A 1 92 ? -10.974 0.077 4.241 1.00 96.38 92 VAL A N 1
ATOM 732 C CA . VAL A 1 92 ? -9.805 -0.793 4.395 1.00 96.38 92 VAL A CA 1
ATOM 733 C C . VAL A 1 92 ? -8.868 -0.166 5.429 1.00 96.38 92 VAL A C 1
ATOM 735 O O . VAL A 1 92 ? -8.540 1.011 5.346 1.00 96.38 92 VAL A O 1
ATOM 738 N N . THR A 1 93 ? -8.442 -0.938 6.427 1.00 96.25 93 THR A N 1
ATOM 739 C CA . THR A 1 93 ? -7.576 -0.451 7.512 1.00 96.25 93 THR A CA 1
ATOM 740 C C . THR A 1 93 ? -6.177 -0.126 6.997 1.00 96.25 93 THR A C 1
ATOM 742 O O . THR A 1 93 ? -5.613 0.913 7.346 1.00 96.25 93 THR A O 1
ATOM 745 N N . ALA A 1 94 ? -5.613 -1.003 6.161 1.00 96.12 94 ALA A N 1
ATOM 746 C CA . ALA A 1 94 ? -4.303 -0.785 5.565 1.00 96.12 94 ALA A CA 1
ATOM 747 C C . ALA A 1 94 ? -4.156 -1.416 4.173 1.00 96.12 94 ALA A C 1
ATOM 749 O O . ALA A 1 94 ? -4.667 -2.508 3.913 1.00 96.12 94 ALA A O 1
ATOM 750 N N . TYR A 1 95 ? -3.404 -0.744 3.305 1.00 96.25 95 TYR A N 1
ATOM 751 C CA . TYR A 1 95 ? -2.843 -1.310 2.085 1.00 96.25 95 TYR A CA 1
ATOM 752 C C . TYR A 1 95 ? -1.350 -1.573 2.287 1.00 96.25 95 TYR A C 1
ATOM 754 O O . TYR A 1 95 ? -0.613 -0.660 2.662 1.00 96.25 95 TYR A O 1
ATOM 762 N N . VAL A 1 96 ? -0.911 -2.810 2.056 1.00 93.94 96 VAL A N 1
ATOM 763 C CA . VAL A 1 96 ? 0.483 -3.231 2.245 1.00 93.94 96 VAL A CA 1
ATOM 764 C C . VAL A 1 96 ? 1.100 -3.602 0.898 1.00 93.94 96 VAL A C 1
ATOM 766 O O . VAL A 1 96 ? 0.590 -4.481 0.204 1.00 93.94 96 VAL A O 1
ATOM 769 N N . ALA A 1 97 ? 2.202 -2.949 0.546 1.00 90.94 97 ALA A N 1
ATOM 770 C CA . ALA A 1 97 ? 2.923 -3.136 -0.708 1.00 90.94 97 ALA A CA 1
ATOM 771 C C . ALA A 1 97 ? 4.375 -3.580 -0.501 1.00 90.94 97 ALA A C 1
ATOM 773 O O . ALA A 1 97 ? 4.903 -3.530 0.612 1.00 90.94 97 ALA A O 1
ATOM 774 N N . GLY A 1 98 ? 5.035 -3.977 -1.588 1.00 80.44 98 GLY A N 1
ATOM 775 C CA . GLY A 1 98 ? 6.437 -4.380 -1.614 1.00 80.44 98 GLY A CA 1
ATOM 776 C C . GLY A 1 98 ? 6.627 -5.896 -1.648 1.00 80.44 98 GLY A C 1
ATOM 777 O O . GLY A 1 98 ? 5.796 -6.648 -2.169 1.00 80.44 98 GLY A O 1
ATOM 778 N N . HIS A 1 99 ? 7.732 -6.370 -1.072 1.00 64.94 99 HIS A N 1
ATOM 779 C CA . HIS A 1 99 ? 8.053 -7.794 -0.982 1.00 64.94 99 HIS A CA 1
ATOM 780 C C . HIS A 1 99 ? 7.258 -8.468 0.148 1.00 64.94 99 HIS A C 1
ATOM 782 O O . HIS A 1 99 ? 7.811 -8.979 1.125 1.00 64.94 99 HIS A O 1
ATOM 788 N N . VAL A 1 100 ? 5.927 -8.429 0.045 1.00 49.91 100 VAL A N 1
ATOM 789 C CA . VAL A 1 100 ? 5.038 -8.890 1.111 1.00 49.91 100 VAL A CA 1
ATOM 790 C C . VAL A 1 100 ? 5.008 -10.423 1.152 1.00 49.91 100 VAL A C 1
ATOM 792 O O . VAL A 1 100 ? 4.128 -11.083 0.602 1.00 49.91 100 VAL A O 1
ATOM 795 N N . CYS A 1 101 ? 5.982 -11.010 1.844 1.00 46.41 101 CYS A N 1
ATOM 796 C CA . CYS A 1 101 ? 5.978 -12.416 2.229 1.00 46.41 101 CYS A CA 1
ATOM 797 C C . CYS A 1 101 ? 5.186 -12.589 3.532 1.00 46.41 101 CYS A C 1
ATOM 799 O O . CYS A 1 101 ? 5.729 -12.456 4.629 1.00 46.41 101 CYS A O 1
ATOM 801 N N . PHE A 1 102 ? 3.891 -12.900 3.435 1.00 41.06 102 PHE A N 1
ATOM 802 C CA . PHE A 1 102 ? 3.098 -13.249 4.615 1.00 41.06 102 PHE A CA 1
ATOM 803 C C . PHE A 1 102 ? 3.559 -14.581 5.214 1.00 41.06 102 PHE A C 1
ATOM 805 O O . PHE A 1 102 ? 3.257 -15.647 4.684 1.00 41.06 102 PHE A O 1
ATOM 812 N N . TYR A 1 103 ? 4.193 -14.526 6.384 1.00 32.41 103 TYR A N 1
ATOM 813 C CA . TYR A 1 103 ? 4.167 -15.629 7.345 1.00 32.41 103 TYR A CA 1
ATOM 814 C C . TYR A 1 103 ? 3.075 -15.344 8.380 1.00 32.41 103 TYR A C 1
ATOM 816 O O . TYR A 1 103 ? 3.343 -14.885 9.488 1.00 32.41 103 TYR A O 1
ATOM 824 N N . ILE A 1 104 ? 1.817 -15.588 8.010 1.00 36.41 104 ILE A N 1
ATOM 825 C CA . ILE A 1 104 ? 0.714 -15.631 8.976 1.00 36.41 104 ILE A CA 1
ATOM 826 C C . ILE A 1 104 ? 0.672 -17.058 9.539 1.00 36.41 104 ILE A C 1
ATOM 828 O O . ILE A 1 104 ? 0.628 -18.021 8.776 1.00 36.41 104 ILE A O 1
ATOM 832 N N . TYR A 1 105 ? 0.647 -17.220 10.867 1.00 30.92 105 TYR A N 1
ATOM 833 C CA . TYR A 1 105 ? 0.315 -18.496 11.530 1.00 30.92 105 TYR A CA 1
ATOM 834 C C . TYR A 1 105 ? -1.184 -18.827 11.378 1.00 30.92 105 TYR A C 1
ATOM 836 O O . TYR A 1 105 ? -1.899 -19.059 12.346 1.00 30.92 105 TYR A O 1
ATOM 844 N N . VAL A 1 106 ? -1.676 -18.823 10.143 1.00 34.41 106 VAL A N 1
ATOM 845 C CA . VAL A 1 106 ? -2.989 -19.302 9.722 1.00 34.41 106 VAL A CA 1
ATOM 846 C C . VAL A 1 106 ? -2.765 -19.845 8.315 1.00 34.41 106 VAL A C 1
ATOM 848 O O . VAL A 1 106 ? -2.382 -19.103 7.417 1.00 34.41 106 VAL A O 1
ATOM 851 N N . TYR A 1 107 ? -2.917 -21.162 8.170 1.00 30.88 107 TYR A N 1
ATOM 852 C CA . TYR A 1 107 ? -2.750 -21.942 6.941 1.00 30.88 107 TYR A CA 1
ATOM 853 C C . TYR A 1 107 ? -3.110 -21.170 5.659 1.00 30.88 107 TYR A C 1
ATOM 855 O O . TYR A 1 107 ? -4.293 -21.014 5.370 1.00 30.88 107 TYR A O 1
ATOM 863 N N . MET A 1 108 ? -2.127 -20.778 4.837 1.00 28.97 108 MET A N 1
ATOM 864 C CA . MET A 1 108 ? -2.369 -20.587 3.404 1.00 28.97 108 MET A CA 1
ATOM 865 C C . MET A 1 108 ? -1.090 -20.596 2.561 1.00 28.97 108 MET A C 1
ATOM 867 O O . MET A 1 108 ? -0.006 -20.245 3.016 1.00 28.97 108 MET A O 1
ATOM 871 N N . TYR A 1 109 ? -1.250 -21.086 1.334 1.00 31.00 109 TYR A N 1
ATOM 872 C CA . TYR A 1 109 ? -0.221 -21.501 0.387 1.00 31.00 109 TYR A CA 1
ATOM 873 C C . TYR A 1 109 ? 0.728 -20.370 -0.033 1.00 31.00 109 TYR A C 1
ATOM 875 O O . TYR A 1 109 ? 0.298 -19.317 -0.494 1.00 31.00 109 TYR A O 1
ATOM 883 N N . VAL A 1 110 ? 2.032 -20.641 0.055 1.00 31.89 110 VAL A N 1
ATOM 884 C CA . VAL A 1 110 ? 3.096 -19.801 -0.505 1.00 31.89 110 VAL A CA 1
ATOM 885 C C . VAL A 1 110 ? 3.268 -20.167 -1.978 1.00 31.89 110 VAL A C 1
ATOM 887 O O . VAL A 1 110 ? 3.748 -21.260 -2.290 1.00 31.89 110 VAL A O 1
ATOM 890 N N . TYR A 1 111 ? 2.912 -19.263 -2.890 1.00 32.03 111 TYR A N 1
ATOM 891 C CA . TYR A 1 111 ? 3.341 -19.365 -4.283 1.00 32.03 111 TYR A CA 1
ATOM 892 C C . TYR A 1 111 ? 4.844 -19.068 -4.351 1.00 32.03 111 TYR A C 1
ATOM 894 O O . TYR A 1 111 ? 5.287 -17.927 -4.429 1.00 32.03 111 TYR A O 1
ATOM 902 N N . LYS A 1 112 ? 5.654 -20.128 -4.274 1.00 30.47 112 LYS A N 1
ATOM 903 C CA . LYS A 1 112 ? 7.068 -20.080 -4.655 1.00 30.47 112 LYS A CA 1
ATOM 904 C C . LYS A 1 112 ? 7.132 -19.776 -6.155 1.00 30.47 112 LYS A C 1
ATOM 906 O O . LYS A 1 112 ? 6.577 -20.557 -6.923 1.00 30.47 112 LYS A O 1
ATOM 911 N N . ASN A 1 113 ? 7.858 -18.714 -6.525 1.00 27.75 113 ASN A N 1
ATOM 912 C CA . ASN A 1 113 ? 8.487 -18.437 -7.837 1.00 27.75 113 ASN A CA 1
ATOM 913 C C . ASN A 1 113 ? 8.119 -17.126 -8.572 1.00 27.75 113 ASN A C 1
ATOM 915 O O . ASN A 1 113 ? 8.431 -17.023 -9.752 1.00 27.75 113 ASN A O 1
ATOM 919 N N . MET A 1 114 ? 7.580 -16.088 -7.922 1.00 35.25 114 MET A N 1
ATOM 920 C CA . MET A 1 114 ? 7.383 -14.784 -8.591 1.00 35.25 114 MET A CA 1
ATOM 921 C C . MET A 1 114 ? 7.909 -13.620 -7.745 1.00 35.25 114 MET A C 1
ATOM 923 O O . MET A 1 114 ? 7.152 -12.823 -7.210 1.00 35.25 114 MET A O 1
ATOM 927 N N . CYS A 1 115 ? 9.229 -13.563 -7.550 1.00 37.69 115 CYS A N 1
ATOM 928 C CA . CYS A 1 115 ? 9.865 -12.610 -6.629 1.00 37.69 115 CYS A CA 1
ATOM 929 C C . CYS A 1 115 ? 11.025 -11.838 -7.273 1.00 37.69 115 CYS A C 1
ATOM 931 O O . CYS A 1 115 ? 12.065 -11.666 -6.647 1.00 37.69 115 CYS A O 1
ATOM 933 N N . MET A 1 116 ? 10.876 -11.424 -8.533 1.00 36.53 116 MET A N 1
ATOM 934 C CA . MET A 1 116 ? 11.916 -10.666 -9.240 1.00 36.53 116 MET A CA 1
ATOM 935 C C . MET A 1 116 ? 11.318 -9.650 -10.218 1.00 36.53 116 MET A C 1
ATOM 937 O O . MET A 1 116 ? 11.689 -9.617 -11.386 1.00 36.53 116 MET A O 1
ATOM 941 N N . TYR A 1 117 ? 10.349 -8.862 -9.756 1.00 46.28 117 TYR A N 1
ATOM 942 C CA . TYR A 1 117 ? 9.817 -7.702 -10.478 1.00 46.28 117 TYR A CA 1
ATOM 943 C C . TYR A 1 117 ? 9.658 -6.546 -9.487 1.00 46.28 117 TYR A C 1
ATOM 945 O O . TYR A 1 117 ? 9.674 -6.800 -8.294 1.00 46.28 117 TYR A O 1
ATOM 953 N N . MET A 1 118 ? 9.658 -5.303 -9.968 1.00 51.53 118 MET A N 1
ATOM 954 C CA . MET A 1 118 ? 9.993 -4.101 -9.189 1.00 51.53 118 MET A CA 1
ATOM 955 C C . MET A 1 118 ? 9.062 -3.787 -8.005 1.00 51.53 118 MET A C 1
ATOM 957 O O . MET A 1 118 ? 7.840 -3.801 -8.140 1.00 51.53 118 MET A O 1
ATOM 961 N N . PHE A 1 119 ? 9.662 -3.401 -6.880 1.00 67.12 119 PHE A N 1
ATOM 962 C CA . PHE A 1 119 ? 9.030 -2.863 -5.673 1.00 67.12 119 PHE A CA 1
ATOM 963 C C . PHE A 1 119 ? 9.953 -1.797 -5.090 1.00 67.12 119 PHE A C 1
ATOM 965 O O . PHE A 1 119 ? 11.161 -1.918 -5.239 1.00 67.12 119 PHE A O 1
ATOM 972 N N . ASP A 1 120 ? 9.412 -0.788 -4.405 1.00 68.31 120 ASP A N 1
ATOM 973 C CA . ASP A 1 120 ? 10.266 0.160 -3.685 1.00 68.31 120 ASP A CA 1
ATOM 974 C C . ASP A 1 120 ? 11.024 -0.575 -2.581 1.00 68.31 120 ASP A C 1
ATOM 976 O O . ASP A 1 120 ? 10.420 -1.172 -1.682 1.00 68.31 120 ASP A O 1
ATOM 980 N N . HIS A 1 121 ? 12.351 -0.548 -2.651 1.00 81.44 121 HIS A N 1
ATOM 981 C CA . HIS A 1 121 ? 13.247 -1.309 -1.784 1.00 81.44 121 HIS A CA 1
ATOM 982 C C . HIS A 1 121 ? 13.435 -0.615 -0.429 1.00 81.44 121 HIS A C 1
ATOM 984 O O . HIS A 1 121 ? 14.541 -0.493 0.086 1.00 81.44 121 HIS A O 1
ATOM 990 N N . THR A 1 122 ? 12.346 -0.149 0.175 1.00 87.19 122 THR A N 1
ATOM 991 C CA . THR A 1 122 ? 12.361 0.592 1.439 1.00 87.19 122 THR A CA 1
ATOM 992 C C . THR A 1 122 ? 11.234 0.143 2.370 1.00 87.19 122 THR A C 1
ATOM 994 O O . THR A 1 122 ? 10.393 -0.699 2.024 1.00 87.19 122 THR A O 1
ATOM 997 N N . PHE A 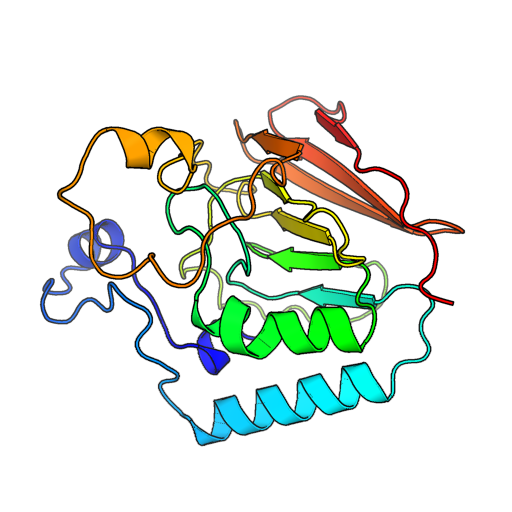1 123 ? 11.232 0.685 3.585 1.00 90.88 123 PHE A N 1
ATOM 998 C CA . PHE A 1 123 ? 10.079 0.676 4.465 1.00 90.88 123 PHE A CA 1
ATOM 999 C C . PHE A 1 123 ? 9.464 2.063 4.538 1.00 90.88 123 PHE A C 1
ATOM 1001 O O . PHE A 1 123 ? 10.142 3.029 4.889 1.00 90.88 123 PHE A O 1
ATOM 1008 N N . GLU A 1 124 ? 8.160 2.145 4.292 1.00 92.44 124 GLU A N 1
ATOM 1009 C CA . GLU A 1 124 ? 7.426 3.403 4.380 1.00 92.44 124 GLU A CA 1
ATOM 1010 C C . GLU A 1 124 ? 6.115 3.238 5.136 1.00 92.44 124 GLU A C 1
ATOM 1012 O O . GLU A 1 124 ? 5.445 2.202 5.077 1.00 92.44 124 GLU A O 1
ATOM 1017 N N . TYR A 1 125 ? 5.726 4.315 5.811 1.00 94.94 125 TYR A N 1
ATOM 1018 C CA . TYR A 1 125 ? 4.369 4.516 6.290 1.00 94.94 125 TYR A CA 1
ATOM 1019 C C . TYR A 1 125 ? 3.871 5.878 5.819 1.00 94.94 125 TYR A C 1
ATOM 1021 O O . TYR A 1 125 ? 4.403 6.928 6.201 1.00 94.94 125 TYR A O 1
ATOM 1029 N N . ILE A 1 126 ? 2.821 5.841 5.005 1.00 93.62 126 ILE A N 1
ATOM 1030 C CA . ILE A 1 126 ? 2.120 7.006 4.484 1.00 93.62 126 ILE A CA 1
ATOM 1031 C C . ILE A 1 126 ? 0.695 6.999 5.048 1.00 93.62 126 ILE A C 1
ATOM 1033 O O . ILE A 1 126 ? -0.064 6.040 4.905 1.00 93.62 126 ILE A O 1
ATOM 1037 N N . ASN A 1 127 ? 0.329 8.101 5.697 1.00 94.00 127 ASN A N 1
ATOM 1038 C CA . ASN A 1 127 ? -0.994 8.344 6.254 1.00 94.00 127 ASN A CA 1
ATOM 1039 C C . ASN A 1 127 ? -1.555 9.645 5.675 1.00 94.00 127 ASN A C 1
ATOM 1041 O O . ASN A 1 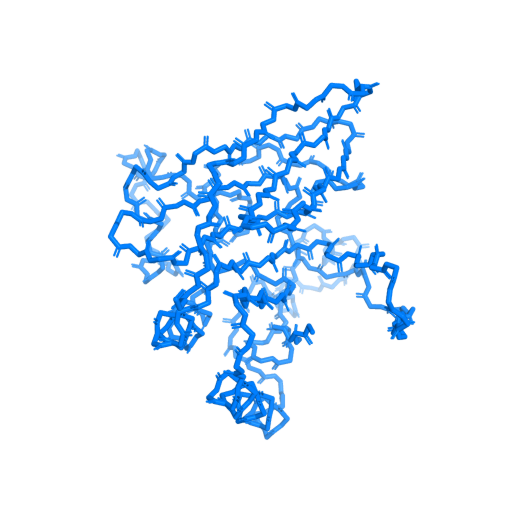127 ? -1.120 10.742 6.035 1.00 94.00 127 ASN A O 1
ATOM 1045 N N . VAL A 1 128 ? -2.519 9.512 4.765 1.00 92.38 128 VAL A N 1
ATOM 1046 C CA . VAL A 1 128 ? -3.132 10.650 4.080 1.00 92.38 128 VAL A CA 1
ATOM 1047 C C . VAL A 1 128 ? -4.132 11.338 5.017 1.00 92.38 128 VAL A C 1
ATOM 1049 O O . VAL A 1 128 ? -5.061 10.686 5.501 1.00 92.38 128 VAL A O 1
ATOM 1052 N N . PRO A 1 129 ? -3.992 12.652 5.282 1.00 89.44 129 PRO A N 1
ATOM 1053 C CA . PRO A 1 129 ? -4.915 13.365 6.157 1.00 89.44 129 PRO A CA 1
ATOM 1054 C C . PRO A 1 129 ? -6.374 13.228 5.706 1.00 89.44 129 PRO A C 1
ATOM 1056 O O . PRO A 1 129 ? -6.711 13.510 4.559 1.00 89.44 129 PRO A O 1
ATOM 1059 N N . GLY A 1 130 ? -7.248 12.823 6.628 1.00 90.12 130 GLY A N 1
ATOM 1060 C CA . GLY A 1 130 ? -8.680 12.654 6.366 1.00 90.12 130 GLY A CA 1
ATOM 1061 C C . GLY A 1 130 ? -9.075 11.312 5.743 1.00 90.12 130 GLY A C 1
ATOM 1062 O O . GLY A 1 130 ? -10.269 11.053 5.621 1.00 90.12 130 GLY A O 1
ATOM 1063 N N . GLN A 1 131 ? -8.117 10.446 5.396 1.00 93.31 131 GLN A N 1
ATOM 1064 C CA . GLN A 1 131 ? -8.399 9.068 4.995 1.00 93.31 131 GLN A CA 1
ATOM 1065 C C . GLN A 1 131 ? -8.316 8.122 6.201 1.00 93.31 131 GLN A C 1
ATOM 1067 O O . GLN A 1 131 ? -7.490 8.302 7.096 1.00 93.31 131 GLN A O 1
ATOM 1072 N N . TYR A 1 132 ? -9.174 7.097 6.214 1.00 93.94 132 TYR A N 1
ATOM 1073 C CA . TYR A 1 132 ? -9.088 5.993 7.180 1.00 93.94 132 TYR A CA 1
ATOM 1074 C C . TYR A 1 132 ? -7.976 4.993 6.816 1.00 93.94 132 TYR A C 1
ATOM 1076 O O . TYR A 1 132 ? -7.373 4.385 7.696 1.00 93.94 132 TYR A O 1
ATOM 1084 N N . VAL A 1 133 ? -7.704 4.841 5.517 1.00 96.19 133 VAL A N 1
ATOM 1085 C CA . VAL A 1 133 ? -6.742 3.878 4.969 1.00 96.19 133 VAL A CA 1
ATOM 1086 C C . VAL A 1 133 ? -5.307 4.300 5.292 1.00 96.19 133 VAL A C 1
ATOM 1088 O O . VAL A 1 133 ? -4.944 5.471 5.172 1.00 96.19 133 VAL A O 1
ATOM 1091 N N . ASN A 1 134 ? -4.477 3.324 5.658 1.00 96.56 134 ASN A N 1
ATOM 1092 C CA . ASN A 1 134 ? -3.048 3.498 5.920 1.00 96.56 134 ASN A CA 1
ATOM 1093 C C . ASN A 1 134 ? -2.217 2.758 4.868 1.00 96.56 134 ASN A C 1
ATOM 1095 O O . ASN A 1 134 ? -2.498 1.599 4.572 1.00 96.56 134 ASN A O 1
ATOM 1099 N N . TYR A 1 135 ? -1.184 3.395 4.323 1.00 95.56 135 TYR A N 1
ATOM 1100 C CA . TYR A 1 135 ? -0.356 2.811 3.269 1.00 95.56 135 TYR A CA 1
ATOM 1101 C C . TYR A 1 135 ? 1.003 2.420 3.842 1.00 95.56 135 TYR A C 1
ATOM 1103 O O . TYR A 1 135 ? 1.697 3.247 4.437 1.00 95.56 135 TYR A O 1
ATOM 1111 N N . ILE A 1 136 ? 1.353 1.146 3.695 1.00 94.88 136 ILE A N 1
ATOM 1112 C CA . ILE A 1 136 ? 2.555 0.537 4.262 1.00 94.88 136 ILE A CA 1
ATOM 1113 C C . ILE A 1 136 ? 3.365 -0.076 3.121 1.00 94.88 136 ILE A C 1
ATOM 1115 O O . ILE A 1 136 ? 2.836 -0.891 2.368 1.00 94.88 136 ILE A O 1
ATOM 1119 N N . VAL A 1 137 ? 4.645 0.267 3.015 1.00 92.25 137 VAL A N 1
ATOM 1120 C CA . VAL A 1 137 ? 5.577 -0.359 2.064 1.00 92.25 137 VAL A CA 1
ATOM 1121 C C . VAL A 1 137 ? 6.583 -1.200 2.840 1.00 92.25 137 VAL A C 1
ATOM 1123 O O . VAL A 1 137 ? 7.132 -0.749 3.846 1.00 92.25 137 VAL A O 1
ATOM 1126 N N . THR A 1 138 ? 6.790 -2.444 2.403 1.00 89.19 138 THR A N 1
ATOM 1127 C CA . THR A 1 138 ? 7.683 -3.426 3.037 1.00 89.19 138 THR A CA 1
ATOM 1128 C C . THR A 1 138 ? 8.624 -4.078 2.011 1.00 89.19 138 THR A C 1
ATOM 1130 O O . THR A 1 138 ? 8.702 -5.304 1.909 1.00 89.19 138 THR A O 1
ATOM 1133 N N . GLY A 1 139 ? 9.306 -3.287 1.185 1.00 84.94 139 GLY A N 1
ATOM 1134 C CA . GLY A 1 139 ? 10.222 -3.816 0.164 1.00 84.94 139 GLY A CA 1
ATOM 1135 C C . GLY A 1 139 ? 11.683 -3.914 0.602 1.00 84.94 139 GLY A C 1
ATOM 1136 O O . GLY A 1 139 ? 12.443 -4.655 -0.014 1.00 84.94 139 GLY A O 1
ATOM 1137 N N . GLY A 1 140 ? 12.060 -3.271 1.709 1.00 83.44 140 GLY A N 1
ATOM 1138 C CA . GLY A 1 140 ? 13.434 -3.224 2.222 1.00 83.44 140 GLY A CA 1
ATOM 1139 C C . GLY A 1 140 ? 13.942 -4.498 2.911 1.00 83.44 140 GLY A C 1
ATOM 1140 O O . GLY A 1 140 ? 14.689 -4.391 3.874 1.00 83.44 140 GLY A O 1
ATOM 1141 N N . ALA A 1 141 ? 13.490 -5.701 2.535 1.00 80.25 141 ALA A N 1
ATOM 1142 C CA . ALA A 1 141 ? 13.835 -6.943 3.248 1.00 80.25 141 ALA A CA 1
ATOM 1143 C C . ALA A 1 141 ? 15.159 -7.584 2.794 1.00 80.25 141 ALA A C 1
ATOM 1145 O O . ALA A 1 141 ? 15.834 -8.232 3.592 1.00 80.25 141 ALA A O 1
ATOM 1146 N N . HIS A 1 142 ? 15.508 -7.430 1.516 1.00 75.25 142 HIS A N 1
ATOM 1147 C CA . HIS A 1 142 ? 16.691 -8.038 0.895 1.00 75.25 142 HIS A CA 1
ATOM 1148 C C . HIS A 1 142 ? 17.594 -6.974 0.278 1.00 75.25 142 HIS A C 1
ATOM 1150 O O . HIS A 1 142 ? 18.786 -6.920 0.566 1.00 75.25 142 HIS A O 1
ATOM 1156 N N . GLU A 1 143 ? 17.000 -6.123 -0.553 1.00 76.44 143 GLU A N 1
ATOM 1157 C CA . GLU A 1 143 ? 17.641 -4.942 -1.110 1.00 76.44 143 GLU A CA 1
ATOM 1158 C C . GLU A 1 143 ? 17.075 -3.704 -0.446 1.00 76.44 143 GLU A C 1
ATOM 1160 O O . GLU A 1 143 ? 15.950 -3.715 0.058 1.00 76.44 143 GLU A O 1
ATOM 1165 N N . CYS A 1 144 ? 17.907 -2.673 -0.404 1.00 80.06 144 CYS A N 1
ATOM 1166 C CA . CYS A 1 144 ? 17.639 -1.470 0.336 1.00 80.06 144 CYS A CA 1
ATOM 1167 C C . CYS A 1 144 ? 17.999 -0.237 -0.485 1.00 80.06 144 CYS A C 1
ATOM 1169 O O . CYS A 1 144 ? 19.172 -0.041 -0.814 1.00 80.06 144 CYS A O 1
ATOM 1171 N N . ASP A 1 145 ? 17.006 0.596 -0.771 1.00 79.69 145 ASP A N 1
ATOM 1172 C CA . ASP A 1 145 ? 17.171 1.882 -1.433 1.00 79.69 145 ASP A CA 1
ATOM 1173 C C . ASP A 1 145 ? 16.524 2.981 -0.578 1.00 79.69 145 ASP A C 1
ATOM 1175 O O . ASP A 1 145 ? 15.336 2.962 -0.273 1.00 79.69 145 ASP A O 1
ATOM 1179 N N . ASN A 1 146 ? 17.333 3.952 -0.152 1.00 83.06 146 ASN A N 1
ATOM 1180 C CA . ASN A 1 146 ? 16.865 5.109 0.616 1.00 83.06 146 ASN A CA 1
ATOM 1181 C C . ASN A 1 146 ? 16.443 6.274 -0.290 1.00 83.06 146 ASN A C 1
ATOM 1183 O O . ASN A 1 146 ? 16.379 7.420 0.173 1.00 83.06 146 ASN A O 1
ATOM 1187 N N . SER A 1 147 ? 16.197 6.005 -1.573 1.00 81.75 147 SER A N 1
ATOM 1188 C CA . SER A 1 147 ? 15.711 6.972 -2.543 1.00 81.75 147 SER A CA 1
ATOM 1189 C C . SER A 1 147 ? 14.524 7.764 -1.999 1.00 81.75 147 SER A C 1
ATOM 1191 O O . SER A 1 147 ? 13.682 7.271 -1.254 1.00 81.75 147 SER A O 1
ATOM 1193 N N . THR A 1 148 ? 14.483 9.039 -2.377 1.00 82.50 148 THR A N 1
ATOM 1194 C CA . THR A 1 148 ? 13.330 9.919 -2.146 1.00 82.50 148 THR A CA 1
ATOM 1195 C C . THR A 1 148 ? 12.994 10.678 -3.430 1.00 82.50 148 THR A C 1
ATOM 1197 O O . THR A 1 148 ? 12.692 11.872 -3.417 1.00 82.50 148 THR A O 1
ATOM 1200 N N . GLU A 1 149 ? 13.185 10.034 -4.586 1.00 80.50 149 GLU A N 1
ATOM 1201 C CA . GLU A 1 149 ? 13.027 10.654 -5.910 1.00 80.50 149 GLU A CA 1
ATOM 1202 C C . GLU A 1 149 ? 11.621 11.215 -6.149 1.00 80.50 149 GLU A C 1
ATOM 1204 O O . GLU A 1 149 ? 11.475 12.259 -6.795 1.00 80.50 149 GLU A O 1
ATOM 1209 N N . HIS A 1 150 ? 10.606 10.598 -5.547 1.00 77.12 150 HIS A N 1
ATOM 1210 C CA . HIS A 1 150 ? 9.211 11.009 -5.659 1.00 77.12 150 HIS A CA 1
ATOM 1211 C C . HIS A 1 150 ? 8.736 11.900 -4.497 1.00 77.12 150 HIS A C 1
ATOM 1213 O O . HIS A 1 150 ? 7.558 12.252 -4.421 1.00 77.12 150 HIS A O 1
ATOM 1219 N N . GLU A 1 151 ? 9.643 12.366 -3.632 1.00 74.00 151 GLU A N 1
ATOM 1220 C CA . GLU A 1 151 ? 9.321 13.319 -2.571 1.00 74.00 151 GLU A CA 1
ATOM 1221 C C . GLU A 1 151 ? 9.021 14.729 -3.129 1.00 74.00 151 GLU A C 1
ATOM 1223 O O . GLU A 1 151 ? 9.799 15.330 -3.882 1.00 74.00 151 GLU A O 1
ATOM 1228 N N . LEU A 1 152 ? 7.892 15.307 -2.700 1.00 60.75 152 LEU A N 1
ATOM 1229 C CA . LEU A 1 152 ? 7.344 16.584 -3.188 1.00 60.75 152 LEU A CA 1
ATOM 1230 C C . LEU A 1 152 ? 8.346 17.757 -3.192 1.00 60.75 152 LEU A C 1
ATOM 1232 O O . LEU A 1 152 ? 8.282 18.637 -4.057 1.00 60.75 152 LEU A O 1
ATOM 1236 N N . PHE A 1 153 ? 9.290 17.792 -2.248 1.00 47.94 153 PHE A N 1
ATOM 1237 C CA . PHE A 1 153 ? 10.238 18.901 -2.107 1.00 47.94 153 PHE A CA 1
ATOM 1238 C C . PHE A 1 153 ? 11.333 18.929 -3.185 1.00 47.94 153 PHE A C 1
ATOM 1240 O O . PHE A 1 153 ? 11.839 20.013 -3.498 1.00 47.94 153 PHE A O 1
ATOM 1247 N N . LYS A 1 154 ? 11.675 17.792 -3.812 1.00 48.09 154 LYS A N 1
ATOM 1248 C CA . LYS A 1 154 ? 12.697 17.747 -4.876 1.00 48.09 154 LYS A CA 1
ATOM 1249 C C . LYS A 1 154 ? 12.170 18.253 -6.227 1.00 48.09 154 LYS A C 1
ATOM 1251 O O . LYS A 1 154 ? 12.928 18.877 -6.976 1.00 48.09 154 LYS A O 1
ATOM 1256 N N . LYS A 1 155 ? 10.865 18.115 -6.508 1.00 49.41 155 LYS A N 1
ATOM 1257 C CA . LYS A 1 155 ? 10.239 18.572 -7.770 1.00 49.41 155 LYS A CA 1
ATOM 1258 C C . LYS A 1 155 ? 10.161 20.099 -7.929 1.00 49.41 155 LYS A C 1
ATOM 1260 O O . LYS A 1 155 ? 10.143 20.581 -9.059 1.00 49.41 155 LYS A O 1
ATOM 1265 N N . LYS A 1 156 ? 10.231 20.898 -6.850 1.00 45.09 156 LYS A N 1
ATOM 1266 C CA . LYS A 1 156 ? 10.288 22.378 -6.955 1.00 45.09 156 LYS A CA 1
ATOM 1267 C C . LYS A 1 156 ? 11.598 22.922 -7.559 1.00 45.09 156 LYS A C 1
ATOM 1269 O O . LYS A 1 156 ? 11.668 24.122 -7.817 1.00 45.09 156 LYS A O 1
ATOM 1274 N N . LYS A 1 157 ? 12.626 22.090 -7.798 1.00 40.75 157 LYS A N 1
ATOM 1275 C CA . LYS A 1 157 ? 13.931 22.540 -8.330 1.00 40.75 157 LYS A CA 1
ATOM 1276 C C . LYS A 1 157 ? 14.200 22.246 -9.809 1.00 40.75 157 LYS A C 1
ATOM 1278 O O . LYS A 1 157 ? 15.016 22.959 -10.378 1.00 40.75 157 LYS A O 1
ATOM 1283 N N . ASN A 1 158 ? 13.540 21.275 -10.447 1.00 42.22 158 ASN A N 1
ATOM 1284 C CA . ASN A 1 158 ? 13.874 20.879 -11.823 1.00 42.22 158 ASN A CA 1
ATOM 1285 C C . ASN A 1 158 ? 12.621 20.732 -12.696 1.00 42.22 158 ASN A C 1
ATOM 1287 O O . ASN A 1 158 ? 11.985 19.685 -12.735 1.00 42.22 158 ASN A O 1
ATOM 1291 N N . ALA A 1 159 ? 12.306 21.784 -13.454 1.00 42.22 159 ALA A N 1
ATOM 1292 C CA . ALA A 1 159 ? 11.149 21.884 -14.350 1.00 42.22 159 ALA A CA 1
ATOM 1293 C C . ALA A 1 159 ? 11.224 21.013 -15.632 1.00 42.22 159 ALA A C 1
ATOM 1295 O O . ALA A 1 159 ? 10.518 21.296 -16.596 1.00 42.22 159 ALA A O 1
ATOM 1296 N N . VAL A 1 160 ? 12.082 19.984 -15.675 1.00 41.88 160 VAL A N 1
ATOM 1297 C CA . VAL A 1 160 ? 12.371 19.192 -16.893 1.00 41.88 160 VAL A CA 1
ATOM 1298 C C . VAL A 1 160 ? 11.767 17.776 -16.854 1.00 41.88 160 VAL A C 1
ATOM 1300 O O . VAL A 1 160 ? 11.474 17.222 -17.907 1.00 41.88 160 VAL A O 1
ATOM 1303 N N . PHE A 1 161 ? 11.453 17.221 -15.678 1.00 38.22 161 PHE A N 1
ATOM 1304 C CA . PHE A 1 161 ? 10.783 15.913 -15.524 1.00 38.22 161 PHE A CA 1
ATOM 1305 C C . PHE A 1 161 ? 9.255 16.058 -15.447 1.00 38.22 161 PHE A C 1
ATOM 1307 O O . PHE A 1 161 ? 8.611 15.624 -14.495 1.00 38.22 161 PHE A O 1
ATOM 1314 N N . LYS A 1 162 ? 8.674 16.784 -16.408 1.00 35.88 162 LYS A N 1
ATOM 1315 C CA . LYS A 1 162 ? 7.281 17.245 -16.312 1.00 35.88 162 LYS A CA 1
ATOM 1316 C C . LYS A 1 162 ? 6.235 16.239 -16.795 1.00 35.88 162 LYS A C 1
ATOM 1318 O O . LYS A 1 162 ? 5.057 16.439 -16.550 1.00 35.88 162 LYS A O 1
ATOM 1323 N N . ASN A 1 163 ? 6.619 15.153 -17.449 1.00 36.62 163 ASN A N 1
ATOM 1324 C CA . ASN A 1 163 ? 5.628 14.251 -18.020 1.00 36.62 163 ASN A CA 1
ATOM 1325 C C . ASN A 1 163 ? 5.712 12.884 -17.337 1.00 36.62 163 ASN A C 1
ATOM 1327 O O . ASN A 1 163 ? 6.787 12.299 -17.292 1.00 36.62 163 ASN A O 1
ATOM 1331 N N . PHE A 1 164 ? 4.553 12.431 -16.845 1.00 42.47 164 PHE A N 1
ATOM 1332 C CA . PHE A 1 164 ? 4.177 11.051 -16.490 1.00 42.47 164 PHE A CA 1
ATOM 1333 C C . PHE A 1 164 ? 4.041 10.631 -15.012 1.00 42.47 164 PHE A C 1
ATOM 1335 O O . PHE A 1 164 ? 3.462 9.584 -14.763 1.00 42.47 164 PHE A O 1
ATOM 1342 N N . CYS A 1 165 ? 4.320 11.505 -14.032 1.00 37.59 165 CYS A N 1
ATOM 1343 C CA . CYS A 1 165 ? 3.883 11.314 -12.626 1.00 37.59 165 CYS A CA 1
ATOM 1344 C C . CYS A 1 165 ? 3.006 12.464 -12.085 1.00 37.59 165 CYS A C 1
ATOM 1346 O O . CYS A 1 165 ? 2.869 12.617 -10.874 1.00 37.59 165 CYS A O 1
ATOM 1348 N N . GLU A 1 166 ? 2.443 13.322 -12.947 1.00 38.47 166 GLU A N 1
ATOM 1349 C CA . GLU A 1 166 ? 1.592 14.450 -12.508 1.00 38.47 166 GLU A CA 1
ATOM 1350 C C . GLU A 1 166 ? 0.212 14.005 -11.973 1.00 38.47 166 GLU A C 1
ATOM 1352 O O . GLU A 1 166 ? -0.467 14.809 -11.336 1.00 38.47 166 GLU A O 1
ATOM 1357 N N . GLN A 1 167 ? -0.198 12.748 -12.191 1.00 43.31 167 GLN A N 1
ATOM 1358 C CA . GLN A 1 167 ? -1.541 12.263 -11.833 1.00 43.31 167 GLN A CA 1
ATOM 1359 C C . GLN A 1 167 ? -1.619 11.607 -10.445 1.00 43.31 167 GLN A C 1
ATOM 1361 O O . GLN A 1 167 ? -2.621 11.774 -9.759 1.00 43.31 167 GLN A O 1
ATOM 1366 N N . ALA A 1 168 ? -0.544 10.976 -9.970 1.00 56.12 168 ALA A N 1
ATOM 1367 C CA . ALA A 1 168 ? -0.474 10.372 -8.642 1.00 56.12 168 ALA A CA 1
ATOM 1368 C C . ALA A 1 168 ? 0.413 11.216 -7.714 1.00 56.12 168 ALA A C 1
ATOM 1370 O O . ALA A 1 168 ? 1.536 10.847 -7.383 1.00 56.12 168 ALA A O 1
ATOM 1371 N N . ASN A 1 169 ? -0.043 12.413 -7.336 1.00 69.62 169 ASN A N 1
ATOM 1372 C CA . ASN A 1 169 ? 0.704 13.220 -6.371 1.00 69.62 169 ASN A CA 1
ATOM 1373 C C . ASN A 1 169 ? 0.537 12.630 -4.968 1.00 69.62 169 ASN A C 1
ATOM 1375 O O . ASN A 1 169 ? -0.574 12.567 -4.448 1.00 69.62 169 ASN A O 1
ATOM 1379 N N . ILE A 1 170 ? 1.652 12.262 -4.336 1.00 79.44 170 ILE A N 1
ATOM 1380 C CA . ILE A 1 170 ? 1.675 11.883 -2.920 1.00 79.44 170 ILE A CA 1
ATOM 1381 C C . ILE A 1 170 ? 1.157 13.079 -2.112 1.00 79.44 170 ILE A C 1
ATOM 1383 O O . ILE A 1 170 ? 1.689 14.179 -2.280 1.00 79.44 170 ILE A O 1
ATOM 1387 N N . PRO A 1 171 ? 0.138 12.923 -1.253 1.00 82.88 171 PRO A N 1
ATOM 1388 C CA . PRO A 1 171 ? -0.418 14.055 -0.521 1.00 82.88 171 PRO A CA 1
ATOM 1389 C C . PRO A 1 171 ? 0.609 14.718 0.408 1.00 82.88 171 PRO A C 1
ATOM 1391 O O . PRO A 1 171 ? 1.410 14.043 1.061 1.00 82.88 171 PRO A O 1
ATOM 1394 N N . GLU A 1 172 ? 0.584 16.049 0.507 1.00 81.12 172 GLU A N 1
ATOM 1395 C CA . GLU A 1 172 ? 1.470 16.783 1.419 1.00 81.12 172 GLU A CA 1
ATOM 1396 C C . GLU A 1 172 ? 1.290 16.324 2.874 1.00 81.12 172 GLU A C 1
ATOM 1398 O O . GLU A 1 172 ? 0.177 16.077 3.339 1.00 81.12 172 GLU A O 1
ATOM 1403 N N . ASN A 1 173 ? 2.400 16.248 3.616 1.00 83.06 173 ASN A N 1
ATOM 1404 C CA . ASN A 1 173 ? 2.433 15.844 5.028 1.00 83.06 173 ASN A CA 1
ATOM 1405 C C . ASN A 1 173 ? 1.864 14.442 5.309 1.00 83.06 173 ASN A C 1
ATOM 1407 O O . ASN A 1 173 ? 1.461 14.178 6.446 1.00 83.06 173 ASN A O 1
ATOM 1411 N N . SER A 1 174 ? 1.811 13.563 4.303 1.00 88.25 174 SER A N 1
ATOM 1412 C CA . SER A 1 174 ? 1.329 12.187 4.460 1.00 88.25 174 SER A CA 1
ATOM 1413 C C . SER A 1 174 ? 2.423 11.199 4.868 1.00 88.25 174 SER A C 1
ATOM 1415 O O . SER A 1 174 ? 2.141 10.261 5.610 1.00 88.25 174 SER A O 1
ATOM 1417 N N . LEU A 1 175 ? 3.676 11.423 4.460 1.00 90.75 175 LEU A N 1
ATOM 1418 C CA . LEU A 1 175 ? 4.812 10.599 4.875 1.00 90.75 175 LEU A CA 1
ATOM 1419 C C . LEU A 1 175 ? 5.031 10.709 6.391 1.00 90.75 175 LEU A C 1
ATOM 1421 O O . LEU A 1 175 ? 5.179 11.807 6.936 1.00 90.75 175 LEU A O 1
ATOM 1425 N N . ARG A 1 176 ? 5.044 9.566 7.077 1.00 93.06 176 ARG A N 1
ATOM 1426 C CA . ARG A 1 176 ? 5.274 9.466 8.527 1.00 93.06 176 ARG A CA 1
ATOM 1427 C C . ARG A 1 176 ? 6.576 8.767 8.865 1.00 93.06 176 ARG A C 1
ATOM 1429 O O . ARG A 1 176 ? 7.171 9.075 9.894 1.00 93.06 176 ARG A O 1
ATOM 1436 N N . PHE A 1 177 ? 6.987 7.833 8.020 1.00 91.38 177 PHE A N 1
ATOM 1437 C CA . PHE A 1 177 ? 8.196 7.057 8.205 1.00 91.38 177 PHE A CA 1
ATOM 1438 C C . PHE A 1 177 ? 8.743 6.621 6.840 1.00 91.38 177 PHE A C 1
ATOM 1440 O O . PHE A 1 177 ? 7.961 6.239 5.971 1.00 91.38 177 PHE A O 1
ATOM 1447 N N . HIS A 1 178 ? 10.064 6.708 6.680 1.00 89.31 178 HIS A N 1
ATOM 1448 C CA . HIS A 1 178 ? 10.855 6.206 5.553 1.00 89.31 178 HIS A CA 1
ATOM 1449 C C . HIS A 1 178 ? 12.198 5.767 6.115 1.00 89.31 178 HIS A C 1
ATOM 1451 O O . HIS A 1 178 ? 12.840 6.541 6.834 1.00 89.31 178 HIS A O 1
ATOM 1457 N N . GLY A 1 179 ? 12.625 4.555 5.803 1.00 85.88 179 GLY A N 1
ATOM 1458 C CA . GLY A 1 179 ? 13.949 4.120 6.202 1.00 85.88 179 GLY A CA 1
ATOM 1459 C C . GLY A 1 179 ? 14.235 2.696 5.796 1.00 85.88 179 GLY A C 1
ATOM 1460 O O . GLY A 1 179 ? 13.372 1.824 5.844 1.00 85.88 179 GLY A O 1
ATOM 1461 N N . CYS A 1 180 ? 15.482 2.469 5.424 1.00 80.12 180 CYS A N 1
ATOM 1462 C CA . CYS A 1 180 ? 15.994 1.154 5.143 1.00 80.12 180 CYS A CA 1
ATOM 1463 C C . CYS A 1 180 ? 17.519 1.157 5.379 1.00 80.12 180 CYS A C 1
ATOM 1465 O O . CYS A 1 180 ? 18.195 2.140 5.080 1.00 80.12 180 CYS A O 1
ATOM 1467 N N . GLU A 1 181 ? 18.082 0.079 5.936 1.00 78.94 181 GLU A N 1
ATOM 1468 C CA . GLU A 1 181 ? 19.543 -0.067 6.095 1.00 78.94 181 GLU A CA 1
ATOM 1469 C C . GLU A 1 181 ? 20.043 -1.442 5.620 1.00 78.94 181 GLU A C 1
ATOM 1471 O O . GLU A 1 181 ? 20.393 -1.602 4.456 1.00 78.94 181 GLU A O 1
ATOM 1476 N N . GLU A 1 182 ? 20.079 -2.444 6.506 1.00 79.19 182 GLU A N 1
ATOM 1477 C CA . GLU A 1 182 ? 20.634 -3.786 6.232 1.00 79.19 182 GLU A CA 1
ATOM 1478 C C . GLU A 1 182 ? 19.546 -4.849 6.020 1.00 79.19 182 GLU A C 1
ATOM 1480 O O . GLU A 1 182 ? 19.676 -5.999 6.443 1.00 79.19 182 GLU A O 1
ATOM 1485 N N . GLY A 1 183 ? 18.432 -4.465 5.406 1.00 79.56 183 GLY A N 1
ATOM 1486 C CA . GLY A 1 183 ? 17.254 -5.320 5.364 1.00 79.56 183 GLY A CA 1
ATOM 1487 C C . GLY A 1 183 ? 16.366 -5.149 6.601 1.00 79.56 183 GLY A C 1
ATOM 1488 O O . GLY A 1 183 ? 16.704 -4.425 7.540 1.00 79.56 183 GLY A O 1
ATOM 1489 N N . GLY A 1 184 ? 15.218 -5.821 6.627 1.00 83.19 184 GLY A N 1
ATOM 1490 C CA . GLY A 1 184 ? 14.263 -5.699 7.722 1.00 83.19 184 GLY A CA 1
ATOM 1491 C C . GLY A 1 184 ? 12.951 -6.438 7.489 1.00 83.19 184 GLY A C 1
ATOM 1492 O O . GLY A 1 184 ? 12.786 -7.175 6.518 1.00 83.19 184 GLY A O 1
ATOM 1493 N N . PHE A 1 185 ? 11.996 -6.226 8.387 1.00 85.06 185 PHE A N 1
ATOM 1494 C CA . PHE A 1 185 ? 10.629 -6.712 8.267 1.00 85.06 185 PHE A CA 1
ATOM 1495 C C . PHE A 1 185 ? 9.654 -5.823 9.043 1.00 85.06 185 PHE A C 1
ATOM 1497 O O . PHE A 1 185 ? 10.019 -5.078 9.954 1.00 85.06 185 PHE A O 1
ATOM 1504 N N . VAL A 1 186 ? 8.371 -5.948 8.713 1.00 88.69 186 VAL A N 1
ATOM 1505 C CA . VAL A 1 186 ? 7.289 -5.276 9.435 1.00 88.69 186 VAL A CA 1
ATOM 1506 C C . VAL A 1 186 ? 6.456 -6.318 10.162 1.00 88.69 186 VAL A C 1
ATOM 1508 O O . VAL A 1 186 ? 5.979 -7.284 9.568 1.00 88.69 186 VAL A O 1
ATOM 1511 N N . ARG A 1 187 ? 6.270 -6.130 11.467 1.00 89.94 187 ARG A N 1
ATOM 1512 C CA . ARG A 1 187 ? 5.380 -6.955 12.281 1.00 89.94 187 ARG A CA 1
ATOM 1513 C C . ARG A 1 187 ? 4.016 -6.288 12.378 1.00 89.94 187 ARG A C 1
ATOM 1515 O O . ARG A 1 187 ? 3.902 -5.198 12.930 1.00 89.94 187 ARG A O 1
ATOM 1522 N N . LEU A 1 188 ? 2.988 -6.990 11.920 1.00 91.12 188 LEU A N 1
ATOM 1523 C CA . LEU A 1 188 ? 1.597 -6.662 12.205 1.00 91.12 188 LEU A CA 1
ATOM 1524 C C . LEU A 1 188 ? 1.225 -7.177 13.603 1.00 91.12 188 LEU A C 1
ATOM 1526 O O . LEU A 1 188 ? 1.415 -8.359 13.899 1.00 91.12 188 LEU A O 1
ATOM 1530 N N . HIS A 1 189 ? 0.662 -6.317 14.445 1.00 91.25 189 HIS A N 1
ATOM 1531 C CA . HIS A 1 189 ? 0.032 -6.708 15.705 1.00 91.25 189 HIS A CA 1
ATOM 1532 C C . HIS A 1 189 ? -1.443 -6.310 15.662 1.00 91.25 189 HIS A C 1
ATOM 1534 O O . HIS A 1 189 ? -1.757 -5.156 15.394 1.00 91.25 189 HIS A O 1
ATOM 1540 N N . ALA A 1 190 ? -2.338 -7.278 15.869 1.00 89.50 190 ALA A N 1
ATOM 1541 C CA . ALA A 1 190 ? -3.782 -7.072 15.839 1.00 89.50 190 ALA A CA 1
ATOM 1542 C C . ALA A 1 190 ? -4.433 -7.741 17.059 1.00 89.50 190 ALA A C 1
ATOM 1544 O O . ALA A 1 190 ? -4.291 -8.951 17.259 1.00 89.50 190 ALA A O 1
ATOM 1545 N N . GLN A 1 191 ? -5.113 -6.937 17.873 1.00 90.25 191 GLN A N 1
ATOM 1546 C CA . GLN A 1 191 ? -5.939 -7.342 19.015 1.00 90.25 191 GLN A CA 1
ATOM 1547 C C . GLN A 1 191 ? -7.226 -6.501 18.992 1.00 90.25 191 GLN A C 1
ATOM 1549 O O . GLN A 1 191 ? -7.962 -6.570 18.012 1.00 90.25 191 GLN A O 1
ATOM 1554 N N . ASP A 1 192 ? -7.468 -5.681 20.019 1.00 93.19 192 ASP A N 1
ATOM 1555 C CA . ASP A 1 192 ? -8.549 -4.685 20.029 1.00 93.19 192 ASP A CA 1
ATOM 1556 C C . ASP A 1 192 ? -8.251 -3.519 19.068 1.00 93.19 192 ASP A C 1
ATOM 1558 O O . ASP A 1 192 ? -9.157 -2.860 18.562 1.00 93.19 192 ASP A O 1
ATOM 1562 N N . THR A 1 193 ? -6.965 -3.287 18.796 1.00 95.69 193 THR A N 1
ATOM 1563 C CA . THR A 1 193 ? -6.444 -2.336 17.813 1.00 95.69 193 THR A CA 1
ATOM 1564 C C . THR A 1 193 ? -5.445 -3.026 16.886 1.00 95.69 193 THR A C 1
ATOM 1566 O O . THR A 1 193 ? -4.989 -4.144 17.155 1.00 95.69 193 THR A O 1
ATOM 1569 N N . LEU A 1 194 ? -5.120 -2.376 15.768 1.00 94.38 194 LEU A N 1
ATOM 1570 C CA . LEU A 1 194 ? -4.136 -2.855 14.800 1.00 94.38 194 LEU A CA 1
ATOM 1571 C C . LEU A 1 194 ? -2.960 -1.881 14.704 1.00 94.38 194 LEU A C 1
ATOM 1573 O O . LEU A 1 194 ? -3.160 -0.678 14.604 1.00 94.38 194 LEU A O 1
ATOM 1577 N N . SER A 1 195 ? -1.730 -2.385 14.690 1.00 95.94 195 SER A N 1
ATOM 1578 C CA . SER A 1 195 ? -0.530 -1.572 14.471 1.00 95.94 195 SER A CA 1
ATOM 1579 C C . SER A 1 195 ? 0.520 -2.317 13.649 1.00 95.94 195 SER A C 1
ATOM 1581 O O . SER A 1 195 ? 0.544 -3.551 13.588 1.00 95.94 195 SER A O 1
ATOM 1583 N N . PHE A 1 196 ? 1.410 -1.552 13.021 1.00 94.62 196 PHE A N 1
ATOM 1584 C CA . PHE A 1 196 ? 2.584 -2.062 12.326 1.00 94.62 196 PHE A CA 1
ATOM 1585 C C . PHE A 1 196 ? 3.845 -1.587 13.045 1.00 94.62 196 PHE A C 1
ATOM 1587 O O . PHE A 1 196 ? 4.008 -0.403 13.343 1.00 94.62 196 PHE A O 1
ATOM 1594 N N . THR A 1 197 ? 4.748 -2.519 13.334 1.00 93.62 197 THR A N 1
ATOM 1595 C CA . THR A 1 197 ? 6.068 -2.233 13.898 1.00 93.62 197 THR A CA 1
ATOM 1596 C C . THR A 1 197 ? 7.142 -2.533 12.864 1.00 93.62 197 THR A C 1
ATOM 1598 O O . THR A 1 197 ? 7.248 -3.668 12.401 1.00 93.62 197 THR A O 1
ATOM 1601 N N . PHE A 1 198 ? 7.943 -1.532 12.529 1.00 91.44 198 PHE A N 1
ATOM 1602 C CA . PHE A 1 198 ? 9.028 -1.624 11.564 1.00 91.44 198 PHE A CA 1
ATOM 1603 C C . PHE A 1 198 ? 10.333 -1.980 12.273 1.00 91.44 198 PHE A C 1
ATOM 1605 O O . PHE A 1 198 ? 10.725 -1.319 13.240 1.00 91.44 198 PHE A O 1
ATOM 1612 N N . TYR A 1 199 ? 11.002 -3.012 11.771 1.00 88.62 199 TYR A N 1
ATOM 1613 C CA . TYR A 1 199 ? 12.322 -3.458 12.200 1.00 88.62 199 TYR A CA 1
ATOM 1614 C C . TYR A 1 199 ? 13.226 -3.481 10.974 1.00 88.62 199 TYR A C 1
ATOM 1616 O O . TYR A 1 199 ? 12.890 -4.133 9.991 1.00 88.62 199 TYR A O 1
ATOM 1624 N N . TYR A 1 200 ? 14.360 -2.795 11.009 1.00 83.50 200 TYR A N 1
ATOM 1625 C CA . TYR A 1 200 ? 15.370 -2.882 9.956 1.00 83.50 200 TYR A CA 1
ATOM 1626 C C . TYR A 1 200 ? 16.755 -2.589 10.530 1.00 83.50 200 TYR A C 1
ATOM 1628 O O . TYR A 1 200 ? 16.872 -2.001 11.609 1.00 83.50 200 TYR A O 1
ATOM 1636 N N . GLY A 1 201 ? 17.786 -3.031 9.810 1.00 77.81 201 GLY A N 1
ATOM 1637 C CA . GLY A 1 201 ? 19.168 -3.042 10.283 1.00 77.81 201 GLY A CA 1
ATOM 1638 C C . GLY A 1 201 ? 19.493 -4.270 11.142 1.00 77.81 201 GLY A C 1
ATOM 1639 O O . GLY A 1 201 ? 18.673 -5.170 11.330 1.00 77.81 201 GLY A O 1
ATOM 1640 N N . SER A 1 202 ? 20.703 -4.297 11.701 1.00 70.94 202 SER A N 1
ATOM 1641 C CA . SER A 1 202 ? 21.155 -5.367 12.601 1.00 70.94 202 SER A CA 1
ATOM 1642 C C . SER A 1 202 ? 20.529 -5.311 14.005 1.00 70.94 202 SER A C 1
ATOM 1644 O O . SER A 1 202 ? 20.815 -6.167 14.844 1.00 70.94 202 SER A O 1
ATOM 1646 N N . ASP A 1 203 ? 19.746 -4.271 14.305 1.00 68.38 203 ASP A N 1
ATOM 1647 C CA . ASP A 1 203 ? 19.152 -4.055 15.621 1.00 68.38 203 ASP A CA 1
ATOM 1648 C C . ASP A 1 203 ? 17.822 -4.818 15.771 1.00 68.38 203 ASP A C 1
ATOM 1650 O O . ASP A 1 203 ? 16.990 -4.881 14.870 1.00 68.38 203 ASP A O 1
ATOM 1654 N N . THR A 1 204 ? 17.599 -5.382 16.955 1.00 74.19 204 THR A N 1
ATOM 1655 C CA . THR A 1 204 ? 16.324 -6.009 17.336 1.00 74.19 204 THR A CA 1
ATOM 1656 C C . THR A 1 204 ? 15.270 -4.997 17.797 1.00 74.19 204 THR A C 1
ATOM 1658 O O . THR A 1 204 ? 14.123 -5.372 18.053 1.00 74.19 204 THR A O 1
ATOM 1661 N N . ASN A 1 205 ? 15.645 -3.723 17.938 1.00 85.38 205 ASN A N 1
ATOM 1662 C CA . ASN A 1 205 ? 14.736 -2.662 18.353 1.00 85.38 205 ASN A CA 1
ATOM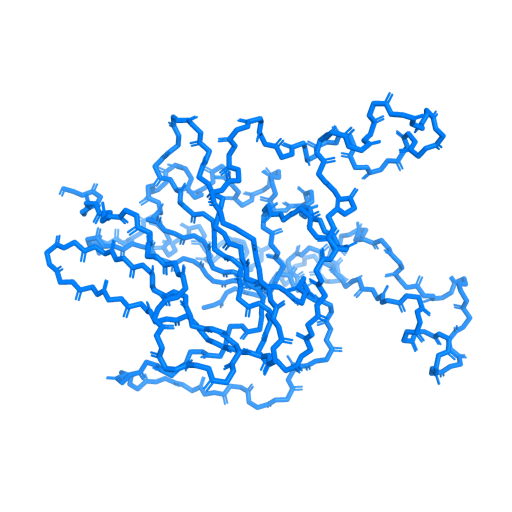 1663 C C . ASN A 1 205 ? 13.790 -2.234 17.227 1.00 85.38 205 ASN A C 1
ATOM 1665 O O . ASN A 1 205 ? 14.153 -2.172 16.052 1.00 85.38 205 ASN A O 1
ATOM 1669 N N . ALA A 1 206 ? 12.562 -1.896 17.623 1.00 88.62 206 ALA A N 1
ATOM 1670 C CA . ALA A 1 206 ? 11.599 -1.273 16.731 1.00 88.62 206 ALA A CA 1
ATOM 1671 C C . ALA A 1 206 ? 12.102 0.115 16.322 1.00 88.62 206 ALA A C 1
ATOM 1673 O O . ALA A 1 206 ? 12.376 0.954 17.180 1.00 88.62 206 ALA A O 1
ATOM 1674 N N . GLN A 1 207 ? 12.176 0.351 15.018 1.00 91.62 207 GLN A N 1
ATOM 1675 C CA . GLN A 1 207 ? 12.593 1.630 14.447 1.00 91.62 207 GLN A CA 1
ATOM 1676 C C . GLN A 1 207 ? 11.417 2.602 14.355 1.00 91.62 207 GLN A C 1
ATOM 1678 O O . GLN A 1 207 ? 11.559 3.805 14.570 1.00 91.62 207 GLN A O 1
ATOM 1683 N N . TYR A 1 208 ? 10.226 2.067 14.087 1.00 93.75 208 TYR A N 1
ATOM 1684 C CA . TYR A 1 208 ? 8.995 2.839 14.061 1.00 93.75 208 TYR A CA 1
ATOM 1685 C C . TYR A 1 208 ? 7.796 1.969 14.437 1.00 93.75 208 TYR A C 1
ATOM 1687 O O . TYR A 1 208 ? 7.738 0.787 14.098 1.00 93.75 208 TYR A O 1
ATOM 1695 N N . VAL A 1 209 ? 6.821 2.559 15.124 1.00 95.81 209 VAL A N 1
ATOM 1696 C CA . VAL A 1 209 ? 5.530 1.933 15.429 1.00 95.81 209 VAL A CA 1
ATOM 1697 C C . VAL A 1 209 ? 4.448 2.876 14.922 1.00 95.81 209 VAL A C 1
ATOM 1699 O O . VAL A 1 209 ? 4.447 4.056 15.278 1.00 95.81 209 VAL A O 1
ATOM 1702 N N . THR A 1 210 ? 3.543 2.382 14.077 1.00 96.44 210 THR A N 1
ATOM 1703 C CA . THR A 1 210 ? 2.393 3.184 13.643 1.00 96.44 210 THR A CA 1
ATOM 1704 C C . THR A 1 210 ? 1.498 3.518 14.833 1.00 96.44 210 THR A C 1
ATOM 1706 O O . THR A 1 210 ? 1.480 2.777 15.818 1.00 96.44 210 THR A O 1
ATOM 1709 N N . PRO A 1 211 ? 0.682 4.580 14.743 1.00 96.12 211 PRO A N 1
ATOM 1710 C CA . PRO A 1 211 ? -0.471 4.712 15.619 1.00 96.12 211 PRO A CA 1
ATOM 1711 C C . PRO A 1 211 ? -1.316 3.433 15.616 1.00 96.12 211 PRO A C 1
ATOM 1713 O O . PRO A 1 211 ? -1.313 2.671 14.646 1.00 96.12 211 PRO A O 1
ATOM 1716 N N . GLU A 1 212 ? -2.048 3.219 16.702 1.00 96.12 212 GLU A N 1
ATOM 1717 C CA . GLU A 1 212 ? -3.028 2.145 16.779 1.00 96.12 212 GLU A CA 1
ATOM 1718 C C . GLU A 1 212 ? -4.263 2.500 15.946 1.00 96.12 212 GLU A C 1
ATOM 1720 O O . GLU A 1 212 ? -4.855 3.571 16.094 1.00 96.12 212 GLU A O 1
ATOM 1725 N N . PHE A 1 213 ? -4.650 1.593 15.059 1.00 95.00 213 PHE A N 1
ATOM 1726 C CA . PHE A 1 213 ? -5.820 1.725 14.209 1.00 95.00 213 PHE A CA 1
ATOM 1727 C C . PHE A 1 213 ? -7.010 1.057 14.888 1.00 95.00 213 PHE A C 1
ATOM 1729 O O . PHE A 1 213 ? -6.935 -0.095 15.322 1.00 95.00 213 PHE A O 1
ATOM 1736 N N . SER A 1 214 ? -8.118 1.786 14.972 1.00 94.69 214 SER A N 1
ATOM 1737 C CA . SER A 1 214 ? -9.374 1.255 15.492 1.00 94.69 214 SER A CA 1
ATOM 1738 C C . SER A 1 214 ? -10.049 0.333 14.470 1.00 94.69 214 SER A C 1
ATOM 1740 O O . SER A 1 214 ? -9.890 0.551 13.261 1.00 94.69 214 SER A O 1
ATOM 1742 N N . PRO A 1 215 ? -10.831 -0.659 14.931 1.00 93.50 215 PRO A N 1
ATOM 1743 C CA . PRO A 1 215 ? -11.731 -1.427 14.079 1.00 93.50 215 PRO A CA 1
ATOM 1744 C C . PRO A 1 215 ? -12.573 -0.520 13.181 1.00 93.50 215 PRO A C 1
ATOM 1746 O O . PRO A 1 215 ? -12.964 0.578 13.577 1.00 93.50 215 PRO A O 1
ATOM 1749 N N . ARG A 1 216 ? -12.882 -0.974 11.965 1.00 89.19 216 ARG A N 1
ATOM 1750 C CA . ARG A 1 216 ? -13.708 -0.198 11.021 1.00 89.19 216 ARG A CA 1
ATOM 1751 C C . ARG A 1 216 ? -15.199 -0.143 11.401 1.00 89.19 216 ARG A C 1
ATOM 1753 O O . ARG A 1 216 ? -15.979 0.457 10.662 1.00 89.19 216 ARG A O 1
ATOM 1760 N N . LYS A 1 217 ? -15.599 -0.824 12.481 1.00 76.44 217 LYS A N 1
ATOM 1761 C CA . LYS A 1 217 ? -16.970 -0.948 12.995 1.00 76.44 217 LYS A CA 1
ATOM 1762 C C . LYS A 1 217 ? -17.048 -0.526 14.452 1.00 76.44 217 LYS A C 1
ATOM 1764 O O . LYS A 1 217 ? -16.119 -0.888 15.202 1.00 76.44 217 LYS A O 1
#

Sequence (217 aa):
MIDTVIMCGQQQDQKDCEKRGIPLSECKLEITGPEDKETADDEWQWLQQQLQQSTADFLIVCGHYPVYSIAEHGPTACLVDQLEPWLLQYNVTAYVAGHVCFYIYVYMYVYKNMCMYMFDHTFEYINVPGQYVNYIVTGGAHECDNSTEHELFKKKKNAVFKNFCEQANIPENSLRFHGCEEGGFVRLHAQDTLSFTFYYGSDTNAQYVTPEFSPRK